Protein AF-A0A124FLA3-F1 (afdb_monomer)

Nearest PDB structures (foldseek):
  8th3-assembly1_A  TM=1.325E-01  e=6.518E+00  Camelidae
  5jtb-assembly1_A  TM=1.249E-01  e=7.394E+00  Homo sapiens

Secondary structure (DSSP, 8-state):
-HHHHHHHHH-HHHHHHHHHHHHHHHHHHHHHHHHHHHHHS-TTTTSSSHHHHHHHHHHHHHHHHHHHT-TT--HHHHHHHHHHHHHHHHHHHHT--HHHHHHHHHHHHHHHHHHHHHHHHTHHHHHHHHHHHHHHHHHHHHH-THHHHHHHHHHHHHHTTT-HHHHHTS-HHHHHHHHHHHHHSTTT-S-TT-HHHHHHHHPPTT--SPPPS--S-HHHHHHHHHHHHHHHHHHHHHHHHHHHHHHHHHT-TTHHHHHHHHHHHHHHHHHTTT--TTTTIIIIIHHHHHHHHHHHHHT--

Radius of gyration: 19.82 Å; Cα contacts (8 Å, |Δi|>4): 455; chains: 1; bounding box: 46×44×54 Å

pLDDT: mean 89.81, std 7.86, range [55.22, 98.31]

Foldseek 3Di:
DQVLLLVCVVDVVSVVVVLLVLLVVLLVQLVQQVVCCVPPVDNQGPHPALLLLLLLLLLSLLLLLLCCLPPPDDPVRVVSSLSSNLSSLLSNLSSLALLSVQLNVLSVVLSCVLSVVSCVVCVVSVVVSVVSNCVVVVVSCVVPVVSVVSVVQSVVLCVVPVPPCSVLVNLVQLLQLLVVQLVVPQAAADAQQCQQVCCVVSRDPPDPDHRDSHSQAQLSNQSNHGHPVSSVVVVVLLVLLLVQLVQLCVVVPPNSLSSSLNSSSSSVNSSNGRHHVVVSCVSNVVSNVSSSSNSNSSNPD

Structure (mmCIF, N/CA/C/O backbone):
data_AF-A0A124FLA3-F1
#
_entry.id   AF-A0A124FLA3-F1
#
loop_
_atom_site.group_PDB
_atom_site.id
_atom_site.type_symbol
_atom_site.label_atom_id
_atom_site.label_alt_id
_atom_site.label_comp_id
_atom_site.label_asym_id
_atom_site.label_entity_id
_atom_site.label_seq_id
_atom_site.pdbx_PDB_ins_code
_atom_site.Cartn_x
_atom_site.Cartn_y
_atom_site.Cartn_z
_atom_site.occupancy
_atom_site.B_iso_or_equiv
_atom_site.auth_seq_id
_atom_site.auth_comp_id
_atom_site.auth_asym_id
_atom_site.auth_atom_id
_atom_site.pdbx_PDB_model_num
ATOM 1 N N . GLY A 1 1 ? -1.430 -17.501 4.794 1.00 58.34 1 GLY A N 1
ATOM 2 C CA . GLY A 1 1 ? -2.439 -16.425 4.718 1.00 58.34 1 GLY A CA 1
ATOM 3 C C . GLY A 1 1 ? -3.818 -16.921 5.102 1.00 58.34 1 GLY A C 1
ATOM 4 O O . GLY A 1 1 ? -4.231 -16.709 6.230 1.00 58.34 1 GLY A O 1
ATOM 5 N N . VAL A 1 2 ? -4.505 -17.630 4.200 1.00 59.94 2 VAL A N 1
ATOM 6 C CA . VAL A 1 2 ? -5.903 -18.083 4.388 1.00 59.94 2 VAL A CA 1
ATOM 7 C C . VAL A 1 2 ? -6.101 -18.983 5.615 1.00 59.94 2 VAL A C 1
ATOM 9 O O . VAL A 1 2 ? -7.038 -18.771 6.373 1.00 59.94 2 VAL A O 1
ATOM 12 N N . TRP A 1 3 ? -5.200 -19.941 5.856 1.00 62.97 3 TRP A N 1
ATOM 13 C CA . TRP A 1 3 ? -5.255 -20.809 7.042 1.00 62.97 3 TRP A CA 1
ATOM 14 C C . TRP A 1 3 ? -5.117 -20.015 8.351 1.00 62.97 3 TRP A C 1
ATOM 16 O O . TRP A 1 3 ? -5.957 -20.135 9.233 1.00 62.97 3 TRP A O 1
ATOM 26 N N . LEU A 1 4 ? -4.131 -19.112 8.430 1.00 66.06 4 LEU A N 1
ATOM 27 C CA . LEU A 1 4 ? -3.973 -18.193 9.564 1.00 66.06 4 LEU A CA 1
ATOM 28 C C . LEU A 1 4 ? -5.243 -17.357 9.775 1.00 66.06 4 LEU A C 1
ATOM 30 O O . LEU A 1 4 ? -5.739 -17.267 10.889 1.00 66.06 4 LEU A O 1
ATOM 34 N N . ALA A 1 5 ? -5.803 -16.794 8.705 1.00 65.94 5 ALA A N 1
ATOM 35 C CA . ALA A 1 5 ? -7.018 -15.993 8.768 1.00 65.94 5 ALA A CA 1
ATOM 36 C C . ALA A 1 5 ? -8.255 -16.768 9.243 1.00 65.94 5 ALA A C 1
ATOM 38 O O . ALA A 1 5 ? -9.089 -16.209 9.949 1.00 65.94 5 ALA A O 1
ATOM 39 N N . PHE A 1 6 ? -8.360 -18.051 8.898 1.00 64.62 6 PHE A N 1
ATOM 40 C CA . PHE A 1 6 ? -9.411 -18.924 9.411 1.00 64.62 6 PHE A CA 1
ATOM 41 C C . PHE A 1 6 ? -9.310 -19.080 10.936 1.00 64.62 6 PHE A C 1
ATOM 43 O O . PHE A 1 6 ? -10.305 -18.882 11.626 1.00 64.62 6 PHE A O 1
ATOM 50 N N . PHE A 1 7 ? -8.104 -19.297 11.474 1.00 66.88 7 PHE A N 1
ATOM 51 C CA . PHE A 1 7 ? -7.866 -19.301 12.924 1.00 66.88 7 PHE A CA 1
ATOM 52 C C . PHE A 1 7 ? -8.145 -17.941 13.579 1.00 66.88 7 PHE A C 1
ATOM 54 O O . PHE A 1 7 ? -8.740 -17.886 14.654 1.00 66.88 7 PHE A O 1
ATOM 61 N N . LEU A 1 8 ? -7.769 -16.830 12.928 1.00 66.38 8 LEU A N 1
ATOM 62 C CA . LEU A 1 8 ? -8.033 -15.480 13.444 1.00 66.38 8 LEU A CA 1
ATOM 63 C C . LEU A 1 8 ? -9.532 -15.221 13.663 1.00 66.38 8 LEU A C 1
ATOM 65 O O . LEU A 1 8 ? -9.892 -14.508 14.597 1.00 66.38 8 LEU A O 1
ATOM 69 N N . LEU A 1 9 ? -10.396 -15.767 12.803 1.00 68.44 9 LEU A N 1
ATOM 70 C CA . LEU A 1 9 ? -11.841 -15.525 12.841 1.00 68.44 9 LEU A CA 1
ATOM 71 C C . LEU A 1 9 ? -12.609 -16.430 13.809 1.00 68.44 9 LEU A C 1
ATOM 73 O O . LEU A 1 9 ? -13.745 -16.105 14.148 1.00 68.44 9 LEU A O 1
ATOM 77 N N . GLN A 1 10 ? -12.022 -17.539 14.260 1.00 71.62 10 GLN A N 1
ATOM 78 C CA . GLN A 1 10 ? -12.687 -18.463 15.184 1.00 71.62 10 GLN A CA 1
ATOM 79 C C . GLN A 1 10 ? -12.686 -17.959 16.631 1.00 71.62 10 GLN A C 1
ATOM 81 O O . GLN A 1 10 ? -13.622 -18.233 17.378 1.00 71.62 10 GLN A O 1
ATOM 86 N N . GLU A 1 11 ? -11.674 -17.181 17.023 1.00 79.88 11 GLU A N 1
ATOM 87 C CA . GLU A 1 11 ? -11.518 -16.720 18.401 1.00 79.88 11 GLU A CA 1
ATOM 88 C C . GLU A 1 11 ? -11.382 -15.190 18.495 1.00 79.88 11 GLU A C 1
ATOM 90 O O . GLU A 1 11 ? -10.353 -14.628 18.104 1.00 79.88 11 GLU A O 1
ATOM 95 N N . PRO A 1 12 ? -12.341 -14.482 19.127 1.00 79.00 12 PRO A N 1
ATOM 96 C CA . PRO A 1 12 ? -12.272 -13.027 19.306 1.00 79.00 12 PRO A CA 1
ATOM 97 C C . PRO A 1 12 ? -10.992 -12.547 20.008 1.00 79.00 12 PRO A C 1
ATOM 99 O O . PRO A 1 12 ? -10.473 -11.467 19.716 1.00 79.00 12 PRO A O 1
ATOM 102 N N . LYS A 1 13 ? -10.448 -13.364 20.923 1.00 83.19 13 LYS A N 1
ATOM 103 C CA . LYS A 1 13 ? -9.172 -13.092 21.601 1.00 83.19 13 LYS A CA 1
ATOM 104 C C . LYS A 1 13 ? -8.000 -13.076 20.617 1.00 83.19 13 LYS A C 1
ATOM 106 O O . LYS A 1 13 ? -7.132 -12.211 20.733 1.00 83.19 13 LYS A O 1
ATOM 111 N N . ILE A 1 14 ? -7.978 -13.992 19.649 1.00 82.00 14 ILE A N 1
ATOM 112 C CA . ILE A 1 14 ? -6.932 -14.071 18.624 1.00 82.00 14 ILE A CA 1
ATOM 113 C C . ILE A 1 14 ? -7.045 -12.879 17.667 1.00 82.00 14 ILE A C 1
ATOM 115 O O . ILE A 1 14 ? -6.041 -12.222 17.394 1.00 82.00 14 ILE A O 1
ATOM 119 N N . LEU A 1 15 ? -8.257 -12.522 17.239 1.00 80.88 15 LEU A N 1
ATOM 120 C CA . LEU A 1 15 ? -8.490 -11.351 16.388 1.00 80.88 15 LEU A CA 1
ATOM 121 C C . LEU A 1 15 ? -8.016 -10.046 17.048 1.00 80.88 15 LEU A C 1
ATOM 123 O O . LEU A 1 15 ? -7.379 -9.203 16.410 1.00 80.88 15 LEU A O 1
ATOM 127 N N . ARG A 1 16 ? -8.256 -9.905 18.359 1.00 84.94 16 ARG A N 1
ATOM 128 C CA . ARG A 1 16 ? -7.732 -8.789 19.155 1.00 84.94 16 ARG A CA 1
ATOM 129 C C . ARG A 1 16 ? -6.204 -8.788 19.197 1.00 84.94 16 ARG A C 1
ATOM 131 O O . ARG A 1 16 ? -5.607 -7.733 19.011 1.00 84.94 16 ARG A O 1
ATOM 138 N N . ARG A 1 17 ? -5.561 -9.944 19.413 1.00 86.56 17 ARG A N 1
ATOM 139 C CA . ARG A 1 17 ? -4.089 -10.063 19.389 1.00 86.56 17 ARG A CA 1
ATOM 140 C C . ARG A 1 17 ? -3.519 -9.668 18.030 1.00 86.56 17 ARG A C 1
ATOM 142 O O . ARG A 1 17 ? -2.584 -8.883 17.991 1.00 86.56 17 ARG A O 1
ATOM 149 N N . PHE A 1 18 ? -4.129 -10.121 16.938 1.00 85.56 18 PHE A N 1
ATOM 150 C CA . PHE A 1 18 ? -3.724 -9.746 15.583 1.00 85.56 18 PHE A CA 1
ATOM 151 C C . PHE A 1 18 ? -3.776 -8.231 15.360 1.00 85.56 18 PHE A C 1
ATOM 153 O O . PHE A 1 18 ? -2.806 -7.638 14.892 1.00 85.56 18 PHE A O 1
ATOM 160 N N . ARG A 1 19 ? -4.870 -7.579 15.775 1.00 88.56 19 ARG A N 1
ATOM 161 C CA . ARG A 1 19 ? -4.989 -6.114 15.745 1.00 88.56 19 ARG A CA 1
ATOM 162 C C . ARG A 1 19 ? -3.882 -5.426 16.550 1.00 88.56 19 ARG A C 1
ATOM 164 O O . ARG A 1 19 ? -3.267 -4.487 16.057 1.00 88.56 19 ARG A O 1
ATOM 171 N N . MET A 1 20 ? -3.605 -5.913 17.759 1.00 90.81 20 MET A N 1
ATOM 172 C CA . MET A 1 20 ? -2.535 -5.380 18.610 1.00 90.81 20 MET A CA 1
ATOM 173 C C . MET A 1 20 ? -1.155 -5.543 17.971 1.00 90.81 20 MET A C 1
ATOM 175 O O . MET A 1 20 ? -0.347 -4.624 18.055 1.00 90.81 20 MET A O 1
ATOM 179 N N . THR A 1 21 ? -0.892 -6.669 17.303 1.00 91.06 21 THR A N 1
ATOM 180 C CA . THR A 1 21 ? 0.352 -6.886 16.557 1.00 91.06 21 THR A CA 1
ATOM 181 C C . THR A 1 21 ? 0.497 -5.870 15.430 1.00 91.06 21 THR A C 1
ATOM 183 O O . THR A 1 21 ? 1.548 -5.253 15.330 1.00 91.06 21 THR A O 1
ATOM 186 N N . LEU A 1 22 ? -0.555 -5.623 14.641 1.00 91.88 22 LEU A N 1
ATOM 187 C CA . LEU A 1 22 ? -0.515 -4.618 13.570 1.00 91.88 22 LEU A CA 1
ATOM 188 C C . LEU A 1 22 ? -0.230 -3.209 14.107 1.00 91.88 22 LEU A C 1
ATOM 190 O O . LEU A 1 22 ? 0.587 -2.489 13.537 1.00 91.88 22 LEU A O 1
ATOM 194 N N . TRP A 1 23 ? -0.867 -2.824 15.218 1.00 95.44 23 TRP A N 1
ATOM 195 C CA . TRP A 1 23 ? -0.599 -1.536 15.862 1.00 95.44 23 TRP A CA 1
ATOM 196 C C . TRP A 1 23 ? 0.820 -1.441 16.406 1.00 95.44 23 TRP A C 1
ATOM 198 O O . TRP A 1 23 ? 1.487 -0.437 16.179 1.00 95.44 23 TRP A O 1
ATOM 208 N N . ALA A 1 24 ? 1.299 -2.484 17.084 1.00 95.19 24 ALA A N 1
ATOM 209 C CA . ALA A 1 24 ? 2.664 -2.531 17.586 1.00 95.19 24 ALA A CA 1
ATOM 210 C C . ALA A 1 24 ? 3.679 -2.426 16.442 1.00 95.19 24 ALA A C 1
ATOM 212 O O . ALA A 1 24 ? 4.612 -1.639 16.549 1.00 95.19 24 ALA A O 1
ATOM 213 N N . THR A 1 25 ? 3.469 -3.142 15.330 1.00 93.81 25 THR A N 1
ATOM 214 C CA . THR A 1 25 ? 4.317 -3.028 14.137 1.00 93.81 25 THR A CA 1
ATOM 215 C C . THR A 1 25 ? 4.348 -1.591 13.631 1.00 93.81 25 THR A C 1
ATOM 217 O O . THR A 1 25 ? 5.434 -1.036 13.526 1.00 93.81 25 THR A O 1
ATOM 220 N N . ALA A 1 26 ? 3.187 -0.963 13.415 1.00 95.56 26 ALA A N 1
ATOM 221 C CA . ALA A 1 26 ? 3.108 0.414 12.926 1.00 95.56 26 ALA A CA 1
ATOM 222 C C . ALA A 1 26 ? 3.816 1.419 13.844 1.00 95.56 26 ALA A C 1
ATOM 224 O O . ALA A 1 26 ? 4.534 2.293 13.366 1.00 95.56 26 ALA A O 1
ATOM 225 N N . ILE A 1 27 ? 3.624 1.290 15.161 1.00 97.12 27 ILE A N 1
ATOM 226 C CA . ILE A 1 27 ? 4.231 2.178 16.158 1.00 97.12 27 ILE A CA 1
ATOM 227 C C . ILE A 1 27 ? 5.746 1.982 16.203 1.00 97.12 27 ILE A C 1
ATOM 229 O O . ILE A 1 27 ? 6.479 2.965 16.208 1.00 97.12 27 ILE A O 1
ATOM 233 N N . VAL A 1 28 ? 6.223 0.734 16.226 1.00 96.00 28 VAL A N 1
ATOM 234 C CA . VAL A 1 28 ? 7.658 0.427 16.311 1.00 96.00 28 VAL A CA 1
ATOM 235 C C . VAL A 1 28 ? 8.386 0.883 15.052 1.00 96.00 28 VAL A C 1
ATOM 237 O O . VAL A 1 28 ? 9.416 1.544 15.164 1.00 96.00 28 VAL A O 1
ATOM 240 N N . THR A 1 29 ? 7.855 0.589 13.861 1.00 94.75 29 THR A N 1
ATOM 241 C CA . THR A 1 29 ? 8.489 1.031 12.612 1.00 94.75 29 THR A CA 1
ATOM 242 C C . THR A 1 29 ? 8.465 2.546 12.488 1.00 94.75 29 THR A C 1
ATOM 244 O O . THR A 1 29 ? 9.470 3.126 12.099 1.00 94.75 29 THR A O 1
ATOM 247 N N . PHE A 1 30 ? 7.372 3.199 12.892 1.00 95.69 30 PHE A N 1
ATOM 248 C CA . PHE A 1 30 ? 7.292 4.657 12.909 1.00 95.69 30 PHE A CA 1
ATOM 249 C C . PHE A 1 30 ? 8.300 5.287 13.874 1.00 95.69 30 PHE A C 1
ATOM 251 O O . PHE A 1 30 ? 9.039 6.186 13.482 1.00 95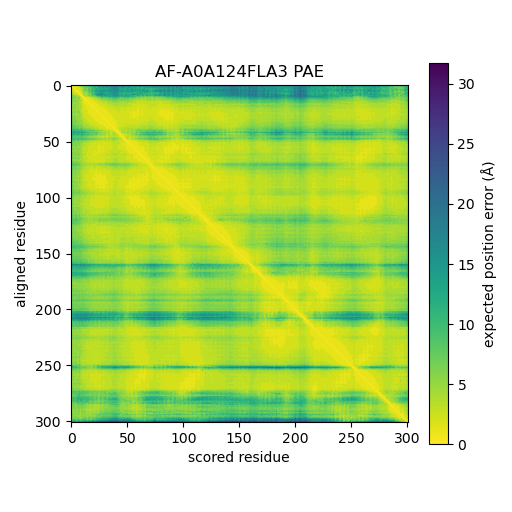.69 30 PHE A O 1
ATOM 258 N N . ALA A 1 31 ? 8.364 4.805 15.117 1.00 95.38 31 ALA A N 1
ATOM 259 C CA . ALA A 1 31 ? 9.306 5.307 16.112 1.00 95.38 31 ALA A CA 1
ATOM 260 C C . ALA A 1 31 ? 10.756 5.145 15.638 1.00 95.38 31 ALA A C 1
ATOM 262 O O . ALA A 1 31 ? 11.553 6.070 15.779 1.00 95.38 31 ALA A O 1
ATOM 263 N N . TRP A 1 32 ? 11.079 4.006 15.018 1.00 94.25 32 TRP A N 1
ATOM 264 C CA . TRP A 1 32 ? 12.393 3.772 14.429 1.00 94.25 32 TRP A CA 1
ATOM 265 C C . TRP A 1 32 ? 12.679 4.712 13.253 1.00 94.25 32 TRP A C 1
ATOM 267 O O . TRP A 1 32 ? 13.760 5.284 13.193 1.00 94.25 32 TRP A O 1
ATOM 277 N N . THR A 1 33 ? 11.715 4.936 12.352 1.00 92.44 33 THR A N 1
ATOM 278 C CA . THR A 1 33 ? 11.854 5.904 11.252 1.00 92.44 33 THR A CA 1
ATOM 279 C C . THR A 1 33 ? 12.141 7.312 11.767 1.00 92.44 33 THR A C 1
ATOM 281 O O . THR A 1 33 ? 13.076 7.949 11.291 1.00 92.44 33 THR A O 1
ATOM 284 N N . ILE A 1 34 ? 11.397 7.788 12.770 1.00 91.69 34 ILE A N 1
ATOM 285 C CA . ILE A 1 34 ? 11.629 9.113 13.360 1.00 91.69 34 ILE A CA 1
ATOM 286 C C . ILE A 1 34 ? 12.991 9.187 14.054 1.00 91.69 34 ILE A C 1
ATOM 288 O O . ILE A 1 34 ? 13.693 10.184 13.902 1.00 91.69 34 ILE A O 1
ATOM 292 N N . LEU A 1 35 ? 13.391 8.137 14.777 1.00 91.81 35 LEU A N 1
ATOM 293 C CA . LEU A 1 35 ? 14.700 8.077 15.423 1.00 91.81 35 LEU A CA 1
ATOM 294 C C . LEU A 1 35 ? 15.841 8.114 14.394 1.00 91.81 35 LEU A C 1
ATOM 296 O O . LEU A 1 35 ? 16.771 8.900 14.546 1.00 91.81 35 LEU A O 1
ATOM 300 N N . CYS A 1 36 ? 15.760 7.313 13.330 1.00 90.31 36 CYS A N 1
ATOM 301 C CA . CYS A 1 36 ? 16.732 7.331 12.237 1.00 90.31 36 CYS A CA 1
ATOM 302 C C . CYS A 1 36 ? 16.801 8.701 11.566 1.00 90.31 36 CYS A C 1
ATOM 304 O O . CYS A 1 36 ? 17.903 9.206 11.351 1.00 90.31 36 CYS A O 1
ATOM 306 N N . PHE A 1 37 ? 15.652 9.323 11.297 1.00 88.12 37 PHE A N 1
ATOM 307 C CA . PHE A 1 37 ? 15.614 10.656 10.712 1.00 88.12 37 PHE A CA 1
ATOM 308 C C . PHE A 1 37 ? 16.284 11.686 11.628 1.00 88.12 37 PHE A C 1
ATOM 310 O O . PHE A 1 37 ? 17.148 12.432 11.179 1.00 88.12 37 PHE A O 1
ATOM 317 N N . ALA A 1 38 ? 15.968 11.674 12.924 1.00 87.12 38 ALA A N 1
ATOM 318 C CA . ALA A 1 38 ? 16.561 12.594 13.889 1.00 87.12 38 ALA A CA 1
ATOM 319 C C . ALA A 1 38 ? 18.083 12.412 14.049 1.00 87.12 38 ALA A C 1
ATOM 321 O O . ALA A 1 38 ? 18.794 13.392 14.252 1.00 87.12 38 ALA A O 1
ATOM 322 N N . LEU A 1 39 ? 18.586 11.175 13.967 1.00 88.31 39 LEU A N 1
ATOM 323 C CA . LEU A 1 39 ? 20.007 10.868 14.168 1.00 88.31 39 LEU A CA 1
ATOM 324 C C . LEU A 1 39 ? 20.861 11.021 12.906 1.00 88.31 39 LEU A C 1
ATOM 326 O O . LEU A 1 39 ? 22.045 11.329 13.007 1.00 88.31 39 LEU A O 1
ATOM 330 N N . THR A 1 40 ? 20.295 10.744 11.732 1.00 87.06 40 THR A N 1
ATOM 331 C CA . THR A 1 40 ? 21.071 10.583 10.488 1.00 87.06 40 THR A CA 1
ATOM 332 C C . THR A 1 40 ? 20.557 11.420 9.322 1.00 87.06 40 THR A C 1
ATOM 334 O O . THR A 1 40 ? 21.190 11.441 8.272 1.00 87.06 40 THR A O 1
ATOM 337 N N . GLY A 1 41 ? 19.392 12.059 9.459 1.00 82.50 41 GLY A N 1
ATOM 338 C CA . GLY A 1 41 ? 18.666 12.670 8.342 1.00 82.50 41 GLY A CA 1
ATOM 339 C C . GLY A 1 41 ? 18.027 11.654 7.386 1.00 82.50 41 GLY A C 1
ATOM 340 O O . GLY A 1 41 ? 17.327 12.043 6.457 1.00 82.50 41 GLY A O 1
ATOM 341 N N . ASN A 1 42 ? 18.218 10.346 7.599 1.00 82.81 42 ASN A N 1
ATOM 342 C CA . ASN A 1 42 ? 17.660 9.312 6.734 1.00 82.81 42 ASN A CA 1
ATOM 343 C C . ASN A 1 42 ? 16.198 8.989 7.098 1.00 82.81 42 ASN A C 1
ATOM 345 O O . ASN A 1 42 ? 15.893 8.557 8.211 1.00 82.81 42 ASN A O 1
ATOM 349 N N . MET A 1 43 ? 15.306 9.146 6.120 1.00 82.31 43 MET A N 1
ATOM 350 C CA . MET A 1 43 ? 13.867 8.891 6.232 1.00 82.31 43 MET A CA 1
ATOM 351 C C . MET A 1 43 ? 13.459 7.426 6.032 1.00 82.31 43 MET A C 1
ATOM 353 O O . MET A 1 43 ? 12.297 7.085 6.222 1.00 82.31 43 MET A O 1
ATOM 357 N N . GLU A 1 44 ? 14.374 6.543 5.638 1.00 82.38 44 GLU A N 1
ATOM 358 C CA . GLU A 1 44 ? 14.059 5.151 5.298 1.00 82.38 44 GLU A CA 1
ATOM 359 C C . GLU A 1 44 ? 13.855 4.263 6.530 1.00 82.38 44 GLU A C 1
ATOM 361 O O . GLU A 1 44 ? 13.258 3.192 6.429 1.00 82.38 44 GLU A O 1
ATOM 366 N N . GLY A 1 45 ? 14.284 4.712 7.713 1.00 85.19 45 GLY A N 1
ATOM 367 C CA . GLY A 1 45 ? 14.073 3.993 8.967 1.00 85.19 45 GLY A CA 1
ATOM 368 C C . GLY A 1 45 ? 14.653 2.571 8.937 1.00 85.19 45 GLY A C 1
ATOM 369 O O . GLY A 1 45 ? 15.839 2.411 8.659 1.00 85.19 45 GLY A O 1
ATOM 370 N N . PRO A 1 46 ? 13.861 1.523 9.253 1.00 85.25 46 PRO A N 1
ATOM 371 C CA . PRO A 1 46 ? 14.343 0.141 9.235 1.00 85.25 46 PRO A CA 1
ATOM 372 C C . PRO A 1 46 ? 14.319 -0.475 7.825 1.00 85.25 46 PRO A C 1
ATOM 374 O O . PRO A 1 46 ? 14.586 -1.668 7.666 1.00 85.25 46 PRO A O 1
ATOM 377 N N . PHE A 1 47 ? 13.9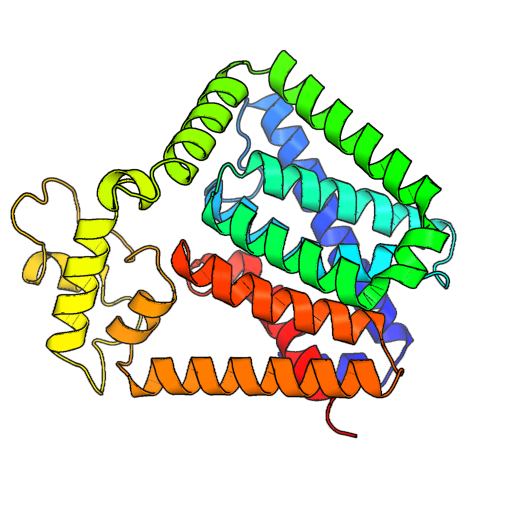10 0.287 6.809 1.00 88.06 47 PHE A N 1
ATOM 378 C CA . PHE A 1 47 ? 13.695 -0.209 5.459 1.00 88.06 47 PHE A CA 1
ATOM 379 C C . PHE A 1 47 ? 14.920 0.036 4.582 1.00 88.06 47 PHE A C 1
ATOM 381 O O . PHE A 1 47 ? 15.679 0.973 4.784 1.00 88.06 47 PHE A O 1
ATOM 388 N N . SER A 1 48 ? 15.087 -0.806 3.563 1.00 80.75 48 SER A N 1
ATOM 389 C CA . SER A 1 48 ? 16.201 -0.698 2.617 1.00 80.75 48 SER A CA 1
ATOM 390 C C . SER A 1 48 ? 16.063 0.452 1.614 1.00 80.75 48 SER A C 1
ATOM 392 O O . SER A 1 48 ? 16.995 0.692 0.858 1.00 80.75 48 SER A O 1
ATOM 394 N N . HIS A 1 49 ? 14.861 1.027 1.491 1.00 85.44 49 HIS A N 1
ATOM 395 C CA . HIS A 1 49 ? 14.552 2.106 0.556 1.00 85.44 49 HIS A CA 1
ATOM 396 C C . HIS A 1 49 ? 13.229 2.785 0.939 1.00 85.44 49 HIS A C 1
ATOM 398 O O . HIS A 1 49 ? 12.285 2.109 1.370 1.00 85.44 49 HIS A O 1
ATOM 404 N N . HIS A 1 50 ? 13.091 4.083 0.665 1.00 87.56 50 HIS A N 1
ATOM 405 C CA . HIS A 1 50 ? 11.853 4.840 0.918 1.00 87.56 50 HIS A CA 1
ATOM 406 C C . HIS A 1 50 ? 10.587 4.248 0.249 1.00 87.56 50 HIS A C 1
ATOM 408 O O . HIS A 1 50 ? 9.500 4.281 0.826 1.00 87.56 50 HIS A O 1
ATOM 414 N N . ASN A 1 51 ? 10.705 3.602 -0.920 1.00 88.31 51 ASN A N 1
ATOM 415 C CA . ASN A 1 51 ? 9.573 2.928 -1.575 1.00 88.31 51 ASN A CA 1
ATOM 416 C C . ASN A 1 51 ? 9.068 1.711 -0.782 1.00 88.31 51 ASN A C 1
ATOM 418 O O . ASN A 1 51 ? 7.866 1.444 -0.752 1.00 88.31 51 ASN A O 1
ATOM 422 N N . THR A 1 52 ? 9.972 0.987 -0.115 1.00 89.62 52 THR A N 1
ATOM 423 C CA . THR A 1 52 ? 9.618 -0.136 0.764 1.00 89.62 52 THR A CA 1
ATOM 424 C C . THR A 1 52 ? 8.900 0.371 2.012 1.00 89.62 52 THR A C 1
ATOM 426 O O . THR A 1 52 ? 7.914 -0.238 2.430 1.00 89.62 52 THR A O 1
ATOM 429 N N . MET A 1 53 ? 9.332 1.514 2.561 1.00 92.50 53 MET A N 1
ATOM 430 C CA . MET A 1 53 ? 8.615 2.198 3.641 1.00 92.50 53 MET A CA 1
ATOM 431 C C . MET A 1 53 ? 7.195 2.580 3.209 1.00 92.50 53 MET A C 1
ATOM 433 O O . MET A 1 53 ? 6.241 2.275 3.921 1.00 92.50 53 MET A O 1
ATOM 437 N N . GLY A 1 54 ? 7.037 3.183 2.025 1.00 93.12 54 GLY A N 1
ATOM 438 C CA . GLY A 1 54 ? 5.727 3.550 1.478 1.00 93.12 54 GLY A CA 1
ATOM 439 C C . GLY A 1 54 ? 4.806 2.346 1.294 1.00 93.12 54 GLY A C 1
ATOM 440 O O . GLY A 1 54 ? 3.646 2.387 1.703 1.00 93.12 54 GLY A O 1
ATOM 441 N N . ALA A 1 55 ? 5.333 1.239 0.761 1.00 92.06 55 ALA A N 1
ATOM 442 C CA . ALA A 1 55 ? 4.597 -0.020 0.673 1.00 92.06 55 ALA A CA 1
ATOM 443 C C . ALA A 1 55 ? 4.156 -0.497 2.063 1.00 92.06 55 ALA A C 1
ATOM 445 O O . ALA A 1 55 ? 2.979 -0.757 2.290 1.00 92.06 55 ALA A O 1
ATOM 446 N N . HIS A 1 56 ? 5.085 -0.582 3.016 1.00 93.00 56 HIS A N 1
ATOM 447 C CA . HIS A 1 56 ? 4.796 -1.043 4.371 1.00 93.00 56 HIS A CA 1
ATOM 448 C C . HIS A 1 56 ? 3.728 -0.185 5.061 1.00 93.00 56 HIS A C 1
ATOM 450 O O . HIS A 1 56 ? 2.765 -0.718 5.616 1.00 93.00 56 HIS A O 1
ATOM 456 N N . ALA A 1 57 ? 3.852 1.137 4.947 1.00 95.00 57 ALA A N 1
ATOM 457 C CA . ALA A 1 57 ? 2.885 2.091 5.459 1.00 95.00 57 ALA A CA 1
ATOM 458 C C . ALA A 1 57 ? 1.506 1.922 4.806 1.00 95.00 57 ALA A C 1
ATOM 460 O O . ALA A 1 57 ? 0.507 1.932 5.516 1.00 95.00 57 ALA A O 1
ATOM 461 N N . LEU A 1 58 ? 1.430 1.678 3.492 1.00 95.00 58 LEU A N 1
ATOM 462 C CA . LEU A 1 58 ? 0.175 1.378 2.792 1.00 95.00 58 LEU A CA 1
ATOM 463 C C . LEU A 1 58 ? -0.508 0.115 3.346 1.00 95.00 58 LEU A C 1
ATOM 465 O O . LEU A 1 58 ? -1.711 0.127 3.622 1.00 95.00 58 LEU A O 1
ATOM 469 N N . PHE A 1 59 ? 0.253 -0.967 3.539 1.00 93.00 59 PHE A N 1
ATOM 470 C CA . PHE A 1 59 ? -0.274 -2.233 4.062 1.00 93.00 59 PHE A CA 1
ATOM 471 C C . PHE A 1 59 ? -0.802 -2.110 5.495 1.00 93.00 59 PHE A C 1
ATOM 473 O O . PHE A 1 59 ? -1.784 -2.768 5.846 1.00 93.00 59 PHE A O 1
ATOM 480 N N . LEU A 1 60 ? -0.183 -1.258 6.313 1.00 94.50 60 LEU A N 1
ATOM 481 C CA . LEU A 1 60 ? -0.636 -0.961 7.671 1.00 94.50 60 LEU A CA 1
ATOM 482 C C . LEU A 1 60 ? -1.749 0.088 7.719 1.00 94.50 60 LEU A C 1
ATOM 484 O O . LEU A 1 60 ? -2.615 0.005 8.591 1.00 94.50 60 LEU A O 1
ATOM 488 N N . LEU A 1 61 ? -1.774 1.043 6.787 1.00 96.06 61 LEU A N 1
ATOM 489 C CA . LEU A 1 61 ? -2.759 2.122 6.754 1.00 96.06 61 LEU A CA 1
ATOM 490 C C . LEU A 1 61 ? -4.175 1.557 6.735 1.00 96.06 61 LEU A C 1
ATOM 492 O O . LEU A 1 61 ? -5.021 2.000 7.501 1.00 96.06 61 LEU A O 1
ATOM 496 N N . SER A 1 62 ? -4.426 0.547 5.905 1.00 94.38 62 SER A N 1
ATOM 497 C CA . SER A 1 62 ? -5.767 -0.016 5.772 1.00 94.38 62 SER A CA 1
ATOM 498 C C . SER A 1 62 ? -6.354 -0.556 7.095 1.00 94.38 62 SER A C 1
ATOM 500 O O . SER A 1 62 ? -7.387 -0.047 7.548 1.00 94.38 62 SER A O 1
ATOM 502 N N . PRO A 1 63 ? -5.734 -1.547 7.769 1.00 92.56 63 PRO A N 1
ATOM 503 C CA . PRO A 1 63 ? -6.265 -2.051 9.029 1.00 92.56 63 PRO A CA 1
ATOM 504 C C . PRO A 1 63 ? -6.212 -1.009 10.149 1.00 92.56 63 PRO A C 1
ATOM 506 O O . PRO A 1 63 ? -7.137 -0.954 10.956 1.00 92.56 63 PRO A O 1
ATOM 509 N N . THR A 1 64 ? -5.174 -0.168 10.218 1.00 95.12 64 THR A N 1
ATOM 510 C CA . THR A 1 64 ? -5.084 0.856 11.274 1.00 95.12 64 THR A CA 1
ATOM 511 C C . THR A 1 64 ? -6.199 1.890 11.144 1.00 95.12 64 THR A C 1
ATOM 513 O O . THR A 1 64 ? -6.849 2.192 12.144 1.00 95.12 64 THR A O 1
ATOM 516 N N . LEU A 1 65 ? -6.499 2.342 9.924 1.00 96.25 65 LEU A N 1
ATOM 517 C CA . LEU A 1 65 ? -7.583 3.275 9.630 1.00 96.25 65 LEU A CA 1
ATOM 518 C C . LEU A 1 65 ? -8.954 2.664 9.923 1.00 96.25 65 LEU A C 1
ATOM 520 O O . LEU A 1 65 ? -9.776 3.285 10.593 1.00 96.25 65 LEU A O 1
ATOM 524 N N . ALA A 1 66 ? -9.203 1.435 9.469 1.00 94.56 66 ALA A N 1
ATOM 525 C CA . ALA A 1 66 ? -10.490 0.783 9.689 1.00 94.56 66 ALA A CA 1
ATOM 526 C C . ALA A 1 66 ? -10.771 0.528 11.178 1.00 94.56 66 ALA A C 1
ATOM 528 O O . ALA A 1 66 ? -11.898 0.723 11.628 1.00 94.56 66 ALA A O 1
ATOM 529 N N . TYR A 1 67 ? -9.766 0.116 11.959 1.00 93.56 67 TYR A N 1
ATOM 530 C CA . TYR A 1 67 ? -9.945 -0.119 13.396 1.00 93.56 67 TYR A CA 1
ATOM 531 C C . TYR A 1 67 ? -9.967 1.161 14.223 1.00 93.56 67 TYR A C 1
ATOM 533 O O . TYR A 1 67 ? -10.566 1.163 15.291 1.00 93.56 67 TYR A O 1
ATOM 541 N N . PHE A 1 68 ? -9.342 2.244 13.760 1.00 95.38 68 PHE A N 1
ATOM 542 C CA . PHE A 1 68 ? -9.377 3.536 14.446 1.00 95.38 68 PHE A CA 1
ATOM 543 C C . PHE A 1 68 ? -10.806 4.072 14.626 1.00 95.38 68 PHE A C 1
ATOM 545 O O . PHE A 1 68 ? -11.101 4.726 15.630 1.00 95.38 68 PHE A O 1
ATOM 552 N N . PHE A 1 69 ? -11.695 3.743 13.686 1.00 94.81 69 PHE A N 1
ATOM 553 C CA . PHE A 1 69 ? -13.114 4.095 13.728 1.00 94.81 69 PHE A CA 1
ATOM 554 C C . PHE A 1 69 ? -13.992 3.110 14.512 1.00 94.81 69 PHE A C 1
ATOM 556 O O . PHE A 1 69 ? -15.200 3.311 14.592 1.00 94.81 69 PHE A O 1
ATOM 563 N N . ASP A 1 70 ? -13.418 2.066 15.115 1.00 91.62 70 ASP A N 1
ATOM 564 C CA . ASP A 1 70 ? -14.186 1.142 15.944 1.00 91.62 70 ASP A CA 1
ATOM 565 C C . ASP A 1 70 ? -14.552 1.807 17.284 1.00 91.62 70 ASP A C 1
ATOM 567 O O . ASP A 1 70 ? -13.710 2.107 18.133 1.00 91.62 70 ASP A O 1
ATOM 571 N N . GLU A 1 71 ? -15.842 2.047 17.495 1.00 87.00 71 GLU A N 1
ATOM 572 C CA . GLU A 1 71 ? -16.350 2.680 18.718 1.00 87.00 71 GLU A CA 1
ATOM 573 C C . GLU A 1 71 ? -16.221 1.784 19.949 1.00 87.00 71 GLU A C 1
ATOM 575 O O . GLU A 1 71 ? -16.269 2.260 21.081 1.00 87.00 71 GLU A O 1
ATOM 580 N N . ARG A 1 72 ? -16.024 0.479 19.738 1.00 88.06 72 ARG A N 1
ATOM 581 C CA . ARG A 1 72 ? -15.915 -0.519 20.807 1.00 88.06 72 ARG A CA 1
ATOM 582 C C . ARG A 1 72 ? -14.509 -0.603 21.397 1.00 88.06 72 ARG A C 1
ATOM 584 O O . ARG A 1 72 ? -14.255 -1.465 22.238 1.00 88.06 72 ARG A O 1
ATOM 591 N N . LEU A 1 73 ? -13.576 0.239 20.947 1.00 90.56 73 LEU A N 1
ATOM 592 C CA . LEU A 1 73 ? -12.224 0.267 21.493 1.00 90.56 73 LEU A CA 1
ATOM 593 C C . LEU A 1 73 ? -12.218 0.755 22.943 1.00 90.56 73 LEU A C 1
ATOM 595 O O . LEU A 1 73 ? -12.757 1.815 23.262 1.00 90.56 73 LEU A O 1
ATOM 599 N N . SER A 1 74 ? -11.518 0.025 23.814 1.00 93.44 74 SER A N 1
ATOM 600 C CA . SER A 1 74 ? -11.159 0.560 25.132 1.00 93.44 74 SER A CA 1
ATOM 601 C C . SER A 1 74 ? -10.257 1.801 24.991 1.00 93.44 74 SER A C 1
ATOM 603 O O . SER A 1 74 ? -9.554 1.925 23.985 1.00 93.44 74 SER A O 1
ATOM 605 N N . PRO A 1 75 ? -10.190 2.703 25.992 1.00 93.94 75 PRO A N 1
ATOM 606 C CA . PRO A 1 75 ? -9.349 3.903 25.919 1.00 93.94 75 PRO A CA 1
ATOM 607 C C . PRO A 1 75 ? -7.890 3.601 25.550 1.00 93.94 75 PRO A C 1
ATOM 609 O O . PRO A 1 75 ? -7.315 4.258 24.689 1.00 93.94 75 PRO A O 1
ATOM 612 N N . ARG A 1 76 ? -7.316 2.534 26.125 1.00 94.31 76 ARG A N 1
ATOM 613 C CA . ARG A 1 76 ? -5.957 2.076 25.802 1.00 94.31 76 ARG A CA 1
ATOM 614 C C . ARG A 1 76 ? -5.817 1.659 24.337 1.00 94.31 76 ARG A C 1
ATOM 616 O O . ARG A 1 76 ? -4.823 1.987 23.699 1.00 94.31 76 ARG A O 1
ATOM 623 N N . GLU A 1 77 ? -6.789 0.924 23.804 1.00 94.62 77 GLU A N 1
ATOM 624 C CA . GLU A 1 77 ? -6.780 0.511 22.398 1.00 94.62 77 GLU A CA 1
ATOM 625 C C . GLU A 1 77 ? -6.975 1.692 21.452 1.00 94.62 77 GLU A C 1
ATOM 627 O O . GLU A 1 77 ? -6.313 1.739 20.424 1.00 94.62 77 GLU A O 1
ATOM 632 N N . ALA A 1 78 ? -7.822 2.660 21.805 1.00 94.12 78 ALA A N 1
ATOM 633 C CA . ALA A 1 78 ? -8.001 3.879 21.023 1.00 94.12 78 ALA A CA 1
ATOM 634 C C . ALA A 1 78 ? -6.695 4.685 20.929 1.00 94.12 78 ALA A C 1
ATOM 636 O O . ALA A 1 78 ? -6.345 5.153 19.848 1.00 94.12 78 ALA A O 1
ATOM 637 N N . THR A 1 79 ? -5.933 4.781 22.023 1.00 95.12 79 THR A N 1
ATOM 638 C CA . THR A 1 79 ? -4.603 5.411 22.027 1.00 95.12 79 THR A CA 1
ATOM 639 C C . THR A 1 79 ? -3.611 4.662 21.136 1.00 95.12 79 THR A C 1
ATOM 641 O O . THR A 1 79 ? -2.903 5.281 20.346 1.00 95.12 79 THR A O 1
ATOM 644 N N . LEU A 1 80 ? -3.570 3.328 21.209 1.00 96.50 80 LEU A N 1
ATOM 645 C CA . LEU A 1 80 ? -2.698 2.530 20.339 1.00 96.50 80 LEU A CA 1
ATOM 646 C C . LEU A 1 80 ? -3.093 2.654 18.863 1.00 96.50 80 LEU A C 1
ATOM 648 O O . LEU A 1 80 ? -2.224 2.832 18.015 1.00 96.50 80 LEU A O 1
ATOM 652 N N . ALA A 1 81 ? -4.391 2.620 18.561 1.00 96.00 81 ALA A N 1
ATOM 653 C CA . ALA A 1 81 ? -4.907 2.833 17.215 1.00 96.00 81 ALA A CA 1
ATOM 654 C C . ALA A 1 81 ? -4.527 4.219 16.681 1.00 96.00 81 ALA A C 1
ATOM 656 O O . ALA A 1 81 ? -4.137 4.334 15.522 1.00 96.00 81 ALA A O 1
ATOM 657 N N . PHE A 1 82 ? -4.596 5.253 17.528 1.00 97.06 82 PHE A N 1
ATOM 658 C CA . PHE A 1 82 ? -4.195 6.614 17.182 1.00 97.06 82 PHE A CA 1
ATOM 659 C C . PHE A 1 82 ? -2.722 6.682 16.771 1.00 97.06 82 PHE A C 1
ATOM 661 O O . PHE A 1 82 ? -2.427 7.133 15.669 1.00 97.06 82 PHE A O 1
ATOM 668 N N . PHE A 1 83 ? -1.801 6.192 17.607 1.00 97.69 83 PHE A N 1
ATOM 669 C CA . PHE A 1 83 ? -0.370 6.231 17.284 1.00 97.69 83 PHE A CA 1
ATOM 670 C C . PHE A 1 83 ? -0.010 5.340 16.093 1.00 97.69 83 PHE A C 1
ATOM 672 O O . PHE A 1 83 ? 0.822 5.725 15.275 1.00 97.69 83 PHE A O 1
ATOM 679 N N . ALA A 1 84 ? -0.658 4.182 15.952 1.00 97.69 84 ALA A N 1
ATOM 680 C CA . ALA A 1 84 ? -0.456 3.304 14.806 1.00 97.69 84 ALA A CA 1
ATOM 681 C C . ALA A 1 84 ? -0.909 3.953 13.489 1.00 97.69 84 ALA A C 1
ATOM 683 O O . ALA A 1 84 ? -0.197 3.877 12.485 1.00 97.69 84 ALA A O 1
ATOM 684 N N . LEU A 1 85 ? -2.077 4.604 13.487 1.00 97.81 85 LEU A N 1
ATOM 685 C CA . LEU A 1 85 ? -2.586 5.312 12.316 1.00 97.81 85 LEU A CA 1
ATOM 686 C C . LEU A 1 85 ? -1.744 6.554 12.008 1.00 97.81 85 LEU A C 1
ATOM 688 O O . LEU A 1 85 ? -1.379 6.760 10.856 1.00 97.81 85 LEU A O 1
ATOM 692 N N . LEU A 1 86 ? -1.379 7.338 13.029 1.00 97.50 86 LEU A N 1
ATOM 693 C CA . LEU A 1 86 ? -0.491 8.492 12.881 1.00 97.50 86 LEU A CA 1
ATOM 694 C C . LEU A 1 86 ? 0.831 8.074 12.237 1.00 97.50 86 LEU A C 1
ATOM 696 O O . LEU A 1 86 ? 1.229 8.652 11.229 1.00 97.50 86 LEU A O 1
ATOM 700 N N . GLY A 1 87 ? 1.463 7.028 12.771 1.00 96.31 87 GLY A N 1
ATOM 701 C CA . GLY A 1 87 ? 2.712 6.505 12.236 1.00 96.31 87 GLY A CA 1
ATOM 702 C C . GLY A 1 87 ? 2.577 6.005 10.801 1.00 96.31 87 GLY A C 1
ATOM 703 O O . GLY A 1 87 ? 3.412 6.331 9.962 1.00 96.31 87 GLY A O 1
ATOM 704 N N . SER A 1 88 ? 1.496 5.285 10.486 1.00 97.06 88 SER A N 1
ATOM 705 C CA . SER A 1 88 ? 1.228 4.814 9.119 1.00 97.06 88 SER A CA 1
ATOM 706 C C . SER A 1 88 ? 1.042 5.980 8.143 1.00 97.06 88 SER A C 1
ATOM 708 O O . SER A 1 88 ? 1.632 5.968 7.068 1.00 97.06 88 SER A O 1
ATOM 710 N N . CYS A 1 89 ? 0.283 7.016 8.516 1.00 97.19 89 CYS A N 1
ATOM 711 C CA . CYS A 1 89 ? 0.084 8.207 7.687 1.00 97.19 89 CYS A CA 1
ATOM 712 C C . CYS A 1 89 ? 1.385 8.989 7.470 1.00 97.19 89 CYS A C 1
ATOM 714 O O . CYS A 1 89 ? 1.680 9.380 6.342 1.00 97.19 89 CYS A O 1
ATOM 716 N N . VAL A 1 90 ? 2.173 9.200 8.530 1.00 94.75 90 VAL A N 1
ATOM 717 C CA . VAL A 1 90 ? 3.434 9.951 8.445 1.00 94.75 90 VAL A CA 1
ATOM 718 C C . VAL A 1 90 ? 4.473 9.182 7.627 1.00 94.75 90 VAL A C 1
ATOM 720 O O . VAL A 1 90 ? 5.048 9.760 6.712 1.00 94.75 90 VAL A O 1
ATOM 723 N N . MET A 1 91 ? 4.667 7.879 7.868 1.00 95.00 91 MET A N 1
ATOM 724 C CA . MET A 1 91 ? 5.566 7.051 7.046 1.00 95.00 91 MET A CA 1
ATOM 725 C C . MET A 1 91 ? 5.120 7.008 5.581 1.00 95.00 91 MET A C 1
ATOM 727 O O . MET A 1 91 ? 5.955 7.074 4.683 1.00 95.00 91 MET A O 1
ATOM 731 N N . LEU A 1 92 ? 3.810 6.919 5.318 1.00 95.56 92 LEU A N 1
ATOM 732 C CA . LEU A 1 92 ? 3.293 6.941 3.952 1.00 95.56 92 LEU A CA 1
ATOM 733 C C . LEU A 1 92 ? 3.622 8.272 3.268 1.00 95.56 92 LEU A C 1
ATOM 735 O O . LEU A 1 92 ? 4.117 8.269 2.144 1.00 95.56 92 LEU A O 1
ATOM 739 N N . PHE A 1 93 ? 3.396 9.398 3.944 1.00 93.81 93 PHE A N 1
ATOM 740 C CA . PHE A 1 93 ? 3.723 10.718 3.414 1.00 93.81 93 PHE A CA 1
ATOM 741 C C . PHE A 1 93 ? 5.231 10.864 3.160 1.00 93.81 93 PHE A C 1
ATOM 743 O O . PHE A 1 93 ? 5.638 11.136 2.034 1.00 93.81 93 PHE A O 1
ATOM 750 N N . LEU A 1 94 ? 6.063 10.568 4.161 1.00 91.56 94 LEU A N 1
ATOM 751 C CA . LEU A 1 94 ? 7.525 10.678 4.080 1.00 91.56 94 LEU A CA 1
ATOM 752 C C . LEU A 1 94 ? 8.178 9.652 3.143 1.00 91.56 94 LEU A C 1
ATOM 754 O O . LEU A 1 94 ? 9.373 9.736 2.879 1.00 91.56 94 LEU A O 1
ATOM 758 N N . SER A 1 95 ? 7.419 8.688 2.615 1.00 92.81 95 SER A N 1
ATOM 759 C CA . SER A 1 95 ? 7.942 7.730 1.637 1.00 92.81 95 SER A CA 1
ATOM 760 C C . SER A 1 95 ? 8.267 8.350 0.283 1.00 92.81 95 SER A C 1
ATOM 762 O O . SER A 1 95 ? 8.983 7.707 -0.487 1.00 92.81 95 SER A O 1
ATOM 764 N N . PHE A 1 96 ? 7.726 9.544 -0.015 1.00 91.94 96 PHE A N 1
ATOM 765 C CA . PHE A 1 96 ? 7.861 10.228 -1.309 1.00 91.94 96 PHE A CA 1
ATOM 766 C C . PHE A 1 96 ? 7.750 9.242 -2.477 1.00 91.94 96 PHE A C 1
ATOM 768 O O . PHE A 1 96 ? 8.629 9.131 -3.327 1.00 91.94 96 PHE A O 1
ATOM 775 N N . SER A 1 97 ? 6.696 8.427 -2.427 1.00 91.38 97 SER A N 1
ATOM 776 C CA . SER A 1 97 ? 6.435 7.364 -3.383 1.00 91.38 97 SER A CA 1
ATOM 777 C C . SER A 1 97 ? 5.047 7.584 -3.955 1.00 91.38 97 SER A C 1
ATOM 779 O O . SER A 1 97 ? 4.046 7.213 -3.337 1.00 91.38 97 SER A O 1
ATOM 781 N N . SER A 1 98 ? 4.981 8.186 -5.142 1.00 91.56 98 SER A N 1
ATOM 782 C CA . SER A 1 98 ? 3.729 8.466 -5.857 1.00 91.56 98 SER A CA 1
ATOM 783 C C . SER A 1 98 ? 2.803 7.243 -5.955 1.00 91.56 98 SER A C 1
ATOM 785 O O . SER A 1 98 ? 1.600 7.353 -5.717 1.00 91.56 98 SER A O 1
ATOM 787 N N . GLY A 1 99 ? 3.357 6.047 -6.193 1.00 91.94 99 GLY A N 1
ATOM 788 C CA . GLY A 1 99 ? 2.600 4.790 -6.191 1.00 91.94 99 GLY A CA 1
ATOM 789 C C . GLY A 1 99 ? 2.005 4.430 -4.822 1.00 91.94 99 GLY A C 1
ATOM 790 O O . GLY A 1 99 ? 0.851 4.000 -4.742 1.00 91.94 99 GLY A O 1
ATOM 791 N N . ALA A 1 100 ? 2.757 4.628 -3.733 1.00 94.12 100 ALA A N 1
ATOM 792 C CA . ALA A 1 100 ? 2.253 4.410 -2.376 1.00 94.12 100 ALA A CA 1
ATOM 793 C C . ALA A 1 100 ? 1.186 5.448 -2.000 1.00 94.12 100 ALA A C 1
ATOM 795 O O . ALA A 1 100 ? 0.161 5.083 -1.426 1.00 94.12 100 ALA A O 1
ATOM 796 N N . TRP A 1 101 ? 1.379 6.715 -2.376 1.00 95.88 101 TRP A N 1
ATOM 797 C CA . TRP A 1 101 ? 0.396 7.781 -2.168 1.00 95.88 101 TRP A CA 1
ATOM 798 C C . TRP A 1 101 ? -0.908 7.507 -2.914 1.00 95.88 101 TRP A C 1
ATOM 800 O O . TRP A 1 101 ? -1.974 7.594 -2.310 1.00 95.88 101 TRP A O 1
ATOM 810 N N . ALA A 1 102 ? -0.839 7.102 -4.185 1.00 95.25 102 ALA A N 1
ATOM 811 C CA . ALA A 1 102 ? -2.017 6.744 -4.972 1.00 95.25 102 ALA A CA 1
ATOM 812 C C . ALA A 1 102 ? -2.769 5.552 -4.352 1.00 95.25 102 ALA A C 1
ATOM 814 O O . ALA A 1 102 ? -3.982 5.622 -4.139 1.00 95.25 102 ALA A O 1
ATOM 815 N N . GLY A 1 103 ? -2.053 4.485 -3.978 1.00 96.56 103 GLY A N 1
ATOM 816 C CA . GLY A 1 103 ? -2.645 3.347 -3.269 1.00 96.56 103 GLY A CA 1
ATOM 817 C C . GLY A 1 103 ? -3.273 3.749 -1.930 1.00 96.56 103 GLY A C 1
ATOM 818 O O . GLY A 1 103 ? -4.383 3.325 -1.607 1.00 96.56 103 GLY A O 1
ATOM 819 N N . GLY A 1 104 ? -2.603 4.614 -1.166 1.00 97.25 104 GLY A N 1
ATOM 820 C CA . GLY A 1 104 ? -3.072 5.099 0.131 1.00 97.25 104 GLY A CA 1
ATOM 821 C C . GLY A 1 104 ? -4.294 6.005 0.024 1.00 97.25 104 GLY A C 1
ATOM 822 O O . GLY A 1 104 ? -5.214 5.886 0.831 1.00 97.25 104 GLY A O 1
ATOM 823 N N . ALA A 1 105 ? -4.360 6.846 -1.010 1.00 97.31 105 ALA A N 1
ATOM 824 C CA . ALA A 1 105 ? -5.534 7.654 -1.320 1.00 97.31 105 ALA A CA 1
ATOM 825 C C . ALA A 1 105 ? -6.753 6.770 -1.620 1.00 97.31 105 ALA A C 1
ATOM 827 O O . ALA A 1 105 ? -7.850 7.049 -1.140 1.00 97.31 105 ALA A O 1
ATOM 828 N N . VAL A 1 106 ? -6.561 5.656 -2.333 1.00 97.88 106 VAL A N 1
ATOM 829 C CA . VAL A 1 106 ? -7.623 4.670 -2.575 1.00 97.88 106 VAL A CA 1
ATOM 830 C C . VAL A 1 106 ? -8.028 3.934 -1.297 1.00 97.88 106 VAL A C 1
ATOM 832 O O . VAL A 1 106 ? -9.225 3.775 -1.050 1.00 97.88 106 VAL A O 1
ATOM 835 N N . VAL A 1 107 ? -7.072 3.550 -0.441 1.00 97.62 107 VAL A N 1
ATOM 836 C CA . VAL A 1 107 ? -7.374 2.983 0.888 1.00 97.62 107 VAL A CA 1
ATOM 837 C C . VAL A 1 107 ? -8.224 3.951 1.710 1.00 97.62 107 VAL A C 1
ATOM 839 O O . VAL A 1 107 ? -9.230 3.541 2.299 1.00 97.62 107 VAL A O 1
ATOM 842 N N . LEU A 1 108 ? -7.838 5.229 1.736 1.00 97.06 108 LEU A N 1
ATOM 843 C CA . LEU A 1 108 ? -8.543 6.284 2.453 1.00 97.06 108 LEU A CA 1
ATOM 844 C C . LEU A 1 108 ? -9.954 6.462 1.891 1.00 97.06 108 LEU A C 1
ATOM 846 O O . LEU A 1 108 ? -10.917 6.387 2.649 1.00 97.06 108 LEU A O 1
ATOM 850 N N . LEU A 1 109 ? -10.086 6.616 0.571 1.00 97.38 109 LEU A N 1
ATOM 851 C CA . LEU A 1 109 ? -11.368 6.774 -0.110 1.00 97.38 109 LEU A CA 1
ATOM 852 C C . LEU A 1 109 ? -12.323 5.627 0.231 1.00 97.38 109 LEU A C 1
ATOM 854 O O . LEU A 1 109 ? -13.419 5.871 0.729 1.00 97.38 109 LEU A O 1
ATOM 858 N N . PHE A 1 110 ? -11.905 4.375 0.030 1.00 96.50 110 PHE A N 1
ATOM 859 C CA . PHE A 1 110 ? -12.752 3.217 0.317 1.00 96.50 110 PHE A CA 1
ATOM 860 C C . PHE A 1 110 ? -13.114 3.141 1.805 1.00 96.50 110 PHE A C 1
ATOM 862 O O . PHE A 1 110 ? -14.282 2.959 2.147 1.00 96.50 110 PHE A O 1
ATOM 869 N N . SER A 1 111 ? -12.150 3.344 2.705 1.00 95.62 111 SER A N 1
ATOM 870 C CA . SER A 1 111 ? -12.418 3.304 4.146 1.00 95.62 111 SER A CA 1
ATOM 871 C C . SER A 1 111 ? -13.417 4.386 4.571 1.00 95.62 111 SER A C 1
ATOM 873 O O . SER A 1 111 ? -14.367 4.081 5.288 1.00 95.62 111 SER A O 1
ATOM 875 N N . LEU A 1 112 ? -13.274 5.622 4.079 1.00 93.81 112 LEU A N 1
ATOM 876 C CA . LEU A 1 112 ? -14.198 6.721 4.374 1.00 93.81 112 LEU A CA 1
ATOM 877 C C . LEU A 1 112 ? -15.590 6.483 3.780 1.00 93.81 112 LEU A C 1
ATOM 879 O O . LEU A 1 112 ? -16.584 6.738 4.456 1.00 93.81 112 LEU A O 1
ATOM 883 N N . LEU A 1 113 ? -15.688 5.956 2.555 1.00 95.25 113 LEU A N 1
ATOM 884 C CA . LEU A 1 113 ? -16.973 5.634 1.928 1.00 95.25 113 LEU A CA 1
ATOM 885 C C . LEU A 1 113 ? -17.752 4.592 2.745 1.00 95.25 113 LEU A C 1
ATOM 887 O O . LEU A 1 113 ? -18.937 4.782 3.034 1.00 95.25 113 LEU A O 1
ATOM 891 N N . PHE A 1 114 ? -17.084 3.513 3.163 1.00 95.44 114 PHE A N 1
ATOM 892 C CA . PHE A 1 114 ? -17.722 2.402 3.872 1.00 95.44 114 PHE A CA 1
ATOM 893 C C . PHE A 1 114 ? -17.881 2.627 5.384 1.00 95.44 114 PHE A C 1
ATOM 895 O O . PHE A 1 114 ? -18.761 2.009 5.994 1.00 95.44 114 PHE A O 1
ATOM 902 N N . LEU A 1 115 ? -17.097 3.526 5.991 1.00 95.06 115 LEU A N 1
ATOM 903 C CA . LEU A 1 115 ? -17.137 3.865 7.424 1.00 95.06 115 LEU A CA 1
ATOM 904 C C . LEU A 1 115 ? -17.601 5.306 7.705 1.00 95.06 115 LEU A C 1
ATOM 906 O O . LEU A 1 115 ? -17.441 5.803 8.814 1.00 95.06 115 LEU A O 1
ATOM 910 N N . ARG A 1 116 ? -18.239 5.989 6.742 1.00 93.50 116 ARG A N 1
ATOM 911 C CA . ARG A 1 116 ? -18.655 7.408 6.853 1.00 93.50 116 ARG A CA 1
ATOM 912 C C . ARG A 1 116 ? -19.413 7.776 8.135 1.00 93.50 116 ARG A C 1
ATOM 914 O O . ARG A 1 116 ? -19.278 8.888 8.638 1.00 93.50 116 ARG A O 1
ATOM 921 N N . ARG A 1 117 ? -20.240 6.859 8.652 1.00 91.44 117 ARG A N 1
ATOM 922 C CA . ARG A 1 117 ? -21.000 7.065 9.896 1.00 91.44 117 ARG A CA 1
ATOM 923 C C . ARG A 1 117 ? -20.069 7.066 11.107 1.00 91.44 117 ARG A C 1
ATOM 925 O O . ARG A 1 117 ? -20.153 7.969 11.930 1.00 91.44 117 ARG A O 1
ATOM 932 N N . ASP A 1 118 ? -19.151 6.110 11.147 1.00 91.69 118 ASP A N 1
ATOM 933 C CA . ASP A 1 118 ? -18.194 5.909 12.235 1.00 91.69 118 ASP A CA 1
ATOM 934 C C . ASP A 1 118 ? -17.158 7.056 12.263 1.00 91.69 118 ASP A C 1
ATOM 936 O O . ASP A 1 118 ? -16.801 7.570 13.323 1.00 91.69 118 ASP A O 1
ATOM 940 N N . VAL A 1 119 ? -16.768 7.568 11.085 1.00 89.56 119 VAL A N 1
ATOM 941 C CA . VAL A 1 119 ? -15.921 8.770 10.934 1.00 89.56 119 VAL A CA 1
ATOM 942 C C . VAL A 1 119 ? -16.554 9.988 11.608 1.00 89.56 119 VAL A C 1
ATO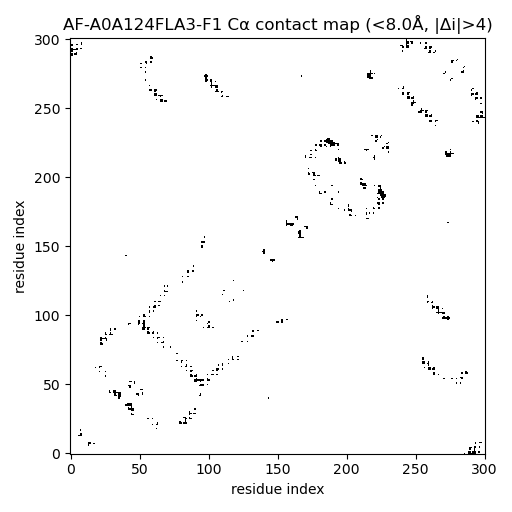M 944 O O . VAL A 1 119 ? -15.879 10.708 12.344 1.00 89.56 119 VAL A O 1
ATOM 947 N N . ARG A 1 120 ? -17.856 10.218 11.384 1.00 89.62 120 ARG A N 1
ATOM 948 C CA . ARG A 1 120 ? -18.584 11.346 11.986 1.00 89.62 120 ARG A CA 1
ATOM 949 C C . ARG A 1 120 ? -18.607 11.247 13.510 1.00 89.62 120 ARG A C 1
ATOM 951 O O . ARG A 1 120 ? -18.505 12.266 14.187 1.00 89.62 120 ARG A O 1
ATOM 958 N N . LEU A 1 12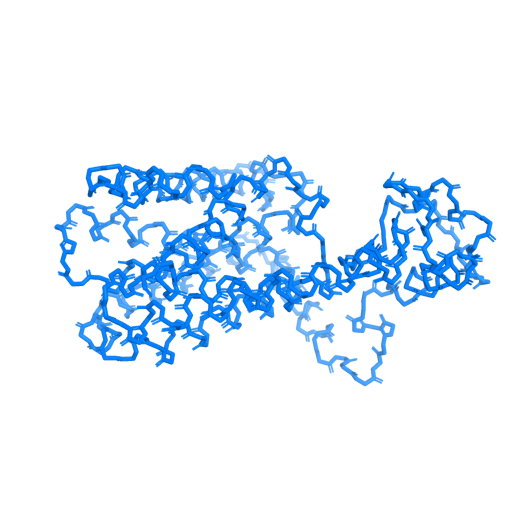1 ? -18.717 10.035 14.042 1.00 89.12 121 LEU A N 1
ATOM 959 C CA . LEU A 1 121 ? -18.736 9.785 15.481 1.00 89.12 121 LEU A CA 1
ATOM 960 C C . LEU A 1 121 ? -17.339 9.971 16.101 1.00 89.12 121 LEU A C 1
ATOM 962 O O . LEU A 1 121 ? -17.203 10.509 17.199 1.00 89.12 121 LEU A O 1
ATOM 966 N N . CYS A 1 122 ? -16.282 9.659 15.349 1.00 90.38 122 CYS A N 1
ATOM 967 C CA . CYS A 1 122 ? -14.888 9.813 15.766 1.00 90.38 122 CYS A CA 1
ATOM 968 C C . CYS A 1 122 ? -14.239 11.166 15.399 1.00 90.38 122 CYS A C 1
ATOM 970 O O . CYS A 1 122 ? -13.016 11.291 15.504 1.00 90.38 122 CYS A O 1
ATOM 972 N N . TRP A 1 123 ? -15.003 12.190 14.991 1.00 91.88 123 TRP A N 1
ATOM 973 C CA . TRP A 1 123 ? -14.458 13.418 14.379 1.00 91.88 123 TRP A CA 1
ATOM 974 C C . TRP A 1 123 ? -13.381 14.125 15.217 1.00 91.88 123 TRP A C 1
ATOM 976 O O . TRP A 1 123 ? -12.382 14.578 14.670 1.00 91.88 123 TRP A O 1
ATOM 986 N N . ARG A 1 124 ? -13.518 14.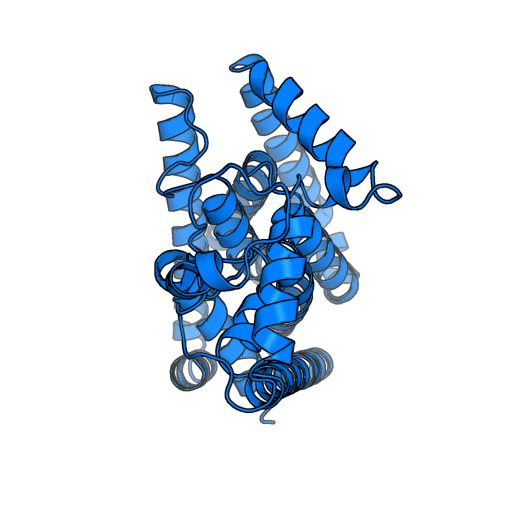162 16.551 1.00 93.38 124 ARG A N 1
ATOM 987 C CA . ARG A 1 124 ? -12.513 14.775 17.442 1.00 93.38 124 ARG A CA 1
ATOM 988 C C . ARG A 1 124 ? -11.161 14.071 17.348 1.00 93.38 124 ARG A C 1
ATOM 990 O O . ARG A 1 124 ? -10.125 14.729 17.315 1.00 93.38 124 ARG A O 1
ATOM 997 N N . ARG A 1 125 ? -11.172 12.734 17.278 1.00 92.44 125 ARG A N 1
ATOM 998 C CA . ARG A 1 125 ? -9.955 11.926 17.120 1.00 92.44 125 ARG A CA 1
ATOM 999 C C . ARG A 1 125 ? -9.332 12.165 15.747 1.00 92.44 125 ARG A C 1
ATOM 1001 O O . ARG A 1 125 ? -8.115 12.247 15.652 1.00 92.44 125 ARG A O 1
ATOM 1008 N N . VAL A 1 126 ? -10.158 12.316 14.708 1.00 93.44 126 VAL A N 1
ATOM 1009 C CA . VAL A 1 126 ? -9.704 12.658 13.349 1.00 93.44 126 VAL A CA 1
ATOM 1010 C C . VAL A 1 126 ? -9.052 14.039 13.322 1.00 93.44 126 VAL A C 1
ATOM 1012 O O . VAL A 1 126 ? -7.947 14.166 12.812 1.00 93.44 126 VAL A O 1
ATOM 1015 N N . CYS A 1 127 ? -9.679 15.061 13.910 1.00 95.12 127 CYS A N 1
ATOM 1016 C CA . CYS A 1 127 ? -9.097 16.403 13.988 1.00 95.12 127 CYS A CA 1
ATOM 1017 C C . CYS A 1 127 ? -7.754 16.396 14.724 1.00 95.12 127 CYS A C 1
ATOM 1019 O O . CYS A 1 127 ? -6.799 17.001 14.247 1.00 95.12 127 CYS A O 1
ATOM 1021 N N . LEU A 1 128 ? -7.661 15.671 15.844 1.00 96.06 128 LEU A N 1
ATOM 1022 C CA . LEU A 1 128 ? -6.403 15.517 16.573 1.00 96.06 128 LEU A CA 1
ATOM 1023 C C . LEU A 1 128 ? -5.340 14.792 15.735 1.00 96.06 128 LEU A C 1
ATOM 1025 O O . LEU A 1 128 ? -4.189 15.211 15.720 1.00 96.06 128 LEU A O 1
ATOM 1029 N N . LEU A 1 129 ? -5.720 13.736 15.011 1.00 95.94 129 LEU A N 1
ATOM 1030 C CA . LEU A 1 129 ? -4.817 12.990 14.133 1.00 95.94 129 LEU A CA 1
ATOM 1031 C C . LEU A 1 129 ? -4.260 13.889 13.024 1.00 95.94 129 LEU A C 1
ATOM 1033 O O . LEU A 1 129 ? -3.057 13.874 12.777 1.00 95.94 129 LEU A O 1
ATOM 1037 N N . LEU A 1 130 ? -5.124 14.682 12.384 1.00 95.56 130 LEU A N 1
ATOM 1038 C CA . LEU A 1 130 ? -4.731 15.637 11.351 1.00 95.56 130 LEU A CA 1
ATOM 1039 C C . LEU A 1 130 ? -3.806 16.714 11.919 1.00 95.56 130 LEU A C 1
ATOM 1041 O O . LEU A 1 130 ? -2.769 16.983 11.323 1.00 95.56 130 LEU A O 1
ATOM 1045 N N . LEU A 1 131 ? -4.134 17.273 13.087 1.00 96.94 131 LEU A N 1
ATOM 1046 C CA . LEU A 1 131 ? -3.288 18.252 13.765 1.00 96.94 131 LEU A CA 1
ATOM 1047 C C . LEU A 1 131 ? -1.902 17.671 14.068 1.00 96.94 131 LEU A C 1
ATOM 1049 O O . LEU A 1 131 ? -0.898 18.263 13.688 1.00 96.94 131 LEU A O 1
ATOM 1053 N N . CYS A 1 132 ? -1.829 16.497 14.701 1.00 96.81 132 CYS A N 1
ATOM 1054 C CA . CYS A 1 132 ? -0.556 15.844 15.004 1.00 96.81 132 CYS A CA 1
ATOM 1055 C C . CYS A 1 132 ? 0.229 15.494 13.733 1.00 96.81 132 CYS A C 1
ATOM 1057 O O . CYS A 1 132 ? 1.437 15.705 13.695 1.00 96.81 132 CYS A O 1
ATOM 1059 N N . GLY A 1 133 ? -0.441 14.988 12.696 1.00 94.31 133 GLY A N 1
ATOM 1060 C CA . GLY A 1 133 ? 0.188 14.638 11.424 1.00 94.31 133 GLY A CA 1
ATOM 1061 C C . GLY A 1 133 ? 0.777 15.854 10.711 1.00 94.31 133 GLY A C 1
ATOM 1062 O O . GLY A 1 133 ? 1.949 15.833 10.345 1.00 94.31 133 GLY A O 1
ATOM 1063 N N . VAL A 1 134 ? -0.003 16.932 10.572 1.00 94.56 134 VAL A N 1
ATOM 1064 C CA . VAL A 1 134 ? 0.448 18.192 9.958 1.00 94.56 134 VAL A CA 1
ATOM 1065 C C . VAL A 1 134 ? 1.591 18.805 10.759 1.00 94.56 134 VAL A C 1
ATOM 1067 O O . VAL A 1 134 ? 2.592 19.195 10.167 1.00 94.56 134 VAL A O 1
ATOM 1070 N N . SER A 1 135 ? 1.488 18.843 12.090 1.00 94.62 135 SER A N 1
ATOM 1071 C CA . SER A 1 135 ? 2.558 19.361 12.945 1.00 94.62 135 SER A CA 1
ATOM 1072 C C . SER A 1 135 ? 3.847 18.555 12.801 1.00 94.62 135 SER A C 1
ATOM 1074 O O . SER A 1 135 ? 4.911 19.147 12.658 1.00 94.62 135 SER A O 1
ATOM 1076 N N . LEU A 1 136 ? 3.774 17.219 12.790 1.00 93.06 136 LEU A N 1
ATOM 1077 C CA . LEU A 1 136 ? 4.955 16.366 12.621 1.00 93.06 136 LEU A CA 1
ATOM 1078 C C . LEU A 1 136 ? 5.605 16.561 11.251 1.00 93.06 136 LEU A C 1
ATOM 1080 O O . LEU A 1 136 ? 6.810 16.769 11.184 1.00 93.06 136 LEU A O 1
ATOM 1084 N N . VAL A 1 137 ? 4.814 16.561 10.176 1.00 90.44 137 VAL A N 1
ATOM 1085 C CA . VAL A 1 137 ? 5.319 16.816 8.820 1.00 90.44 137 VAL A CA 1
ATOM 1086 C C . VAL A 1 137 ? 5.927 18.217 8.713 1.00 90.44 137 VAL A C 1
ATOM 1088 O O . VAL A 1 137 ? 7.012 18.373 8.157 1.00 90.44 137 VAL A O 1
ATOM 1091 N N . GLY A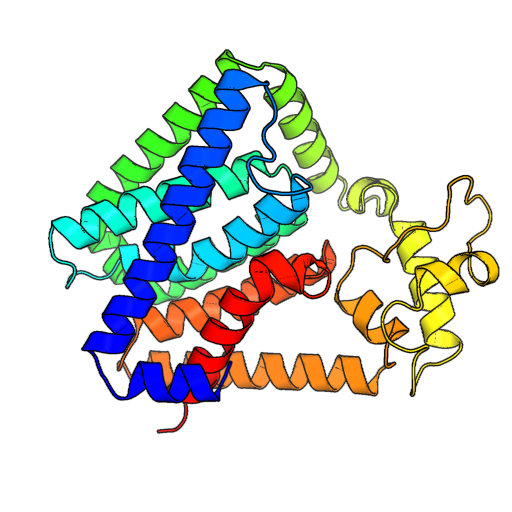 1 138 ? 5.268 19.229 9.281 1.00 91.25 138 GLY A N 1
ATOM 1092 C CA . GLY A 1 138 ? 5.768 20.601 9.318 1.00 91.25 138 GLY A CA 1
ATOM 1093 C C . GLY A 1 138 ? 7.101 20.708 10.055 1.00 91.25 138 GLY A C 1
ATOM 1094 O O . GLY A 1 138 ? 8.039 21.298 9.529 1.00 91.25 138 GLY A O 1
ATOM 1095 N N . ILE A 1 139 ? 7.224 20.075 11.226 1.00 90.44 139 ILE A N 1
ATOM 1096 C CA . ILE A 1 139 ? 8.486 20.008 11.976 1.00 90.44 139 ILE A CA 1
ATOM 1097 C C . ILE A 1 139 ? 9.566 19.305 11.151 1.00 90.44 139 ILE A C 1
ATOM 1099 O O . ILE A 1 139 ? 10.670 19.831 11.047 1.00 90.44 139 ILE A O 1
ATOM 1103 N N . SER A 1 140 ? 9.265 18.166 10.518 1.00 87.50 140 SER A N 1
ATOM 1104 C CA . SER A 1 140 ? 10.228 17.465 9.659 1.00 87.50 140 SER A CA 1
ATOM 1105 C C . SER A 1 140 ? 10.749 18.358 8.530 1.00 87.50 140 SER A C 1
ATOM 1107 O O . SER A 1 140 ? 11.950 18.374 8.283 1.00 87.50 140 SER A O 1
ATOM 1109 N N . ILE A 1 141 ? 9.878 19.146 7.890 1.00 89.25 141 ILE A N 1
ATOM 1110 C CA . ILE A 1 141 ? 10.253 20.103 6.834 1.00 89.25 141 ILE A CA 1
ATOM 1111 C C . ILE A 1 141 ? 11.125 21.248 7.373 1.00 89.25 141 ILE A C 1
ATOM 1113 O O . ILE A 1 141 ? 12.030 21.718 6.684 1.00 89.25 141 ILE A O 1
ATOM 1117 N N . LEU A 1 142 ? 10.860 21.718 8.595 1.00 89.38 142 LEU A N 1
ATOM 1118 C CA . LEU A 1 142 ? 11.680 22.752 9.233 1.00 89.38 142 LEU A CA 1
ATOM 1119 C C . LEU A 1 142 ? 13.078 22.235 9.593 1.00 89.38 142 LEU A C 1
ATOM 1121 O O . LEU A 1 142 ? 14.039 22.999 9.512 1.00 89.38 142 LEU A O 1
ATOM 1125 N N . VAL A 1 143 ? 13.182 20.958 9.972 1.00 87.88 143 VAL A N 1
ATOM 1126 C CA . VAL A 1 143 ? 14.454 20.281 10.266 1.00 87.88 143 VAL A CA 1
ATOM 1127 C C . VAL A 1 143 ? 15.250 20.031 8.987 1.00 87.88 143 VAL A C 1
ATOM 1129 O O . VAL A 1 143 ? 16.447 20.303 8.956 1.00 87.88 143 VAL A O 1
ATOM 1132 N N . ASP A 1 144 ? 14.593 19.561 7.926 1.00 88.00 144 ASP A N 1
ATOM 1133 C CA . ASP A 1 144 ? 15.234 19.264 6.649 1.00 88.00 144 ASP A CA 1
ATOM 1134 C C . ASP A 1 144 ? 14.457 19.873 5.472 1.00 88.00 144 ASP A C 1
ATOM 1136 O O . ASP A 1 144 ? 13.423 19.373 5.018 1.00 88.00 144 ASP A O 1
ATOM 1140 N N . LYS A 1 145 ? 15.004 20.964 4.926 1.00 88.12 145 LYS A N 1
ATOM 1141 C CA . LYS A 1 145 ? 14.410 21.673 3.785 1.00 88.12 145 LYS A CA 1
ATOM 1142 C C . LYS A 1 145 ? 14.463 20.868 2.484 1.00 88.12 145 LYS A C 1
ATOM 1144 O O . LYS A 1 145 ? 13.703 21.182 1.565 1.00 88.12 145 LYS A O 1
ATOM 1149 N N . THR A 1 146 ? 15.305 19.834 2.382 1.00 89.44 146 THR A N 1
ATOM 1150 C CA . THR A 1 146 ? 15.344 18.962 1.196 1.00 89.44 146 THR A CA 1
ATOM 1151 C C . THR A 1 146 ? 14.028 18.204 1.013 1.00 89.44 146 THR A C 1
ATOM 1153 O O . THR A 1 146 ? 13.640 17.909 -0.117 1.00 89.44 146 THR A O 1
ATOM 1156 N N . LEU A 1 147 ? 13.253 18.005 2.088 1.00 89.25 147 LEU A N 1
ATOM 1157 C CA . LEU A 1 147 ? 11.919 17.404 2.022 1.00 89.25 147 LEU A CA 1
ATOM 1158 C C . LEU A 1 147 ? 10.947 18.216 1.163 1.00 89.25 147 LEU A C 1
ATOM 1160 O O . LEU A 1 147 ? 10.081 17.638 0.510 1.00 89.25 147 LEU A O 1
ATOM 1164 N N . VAL A 1 148 ? 11.101 19.543 1.111 1.00 91.56 148 VAL A N 1
ATOM 1165 C CA . VAL A 1 148 ? 10.305 20.391 0.210 1.00 91.56 148 VAL A CA 1
ATOM 1166 C C . VAL A 1 148 ? 10.654 20.087 -1.242 1.00 91.56 148 VAL A C 1
ATOM 1168 O O . VAL A 1 148 ? 9.763 19.985 -2.078 1.00 91.56 148 VAL A O 1
ATOM 1171 N N . GLN A 1 149 ? 11.939 19.900 -1.549 1.00 92.00 149 GLN A N 1
ATOM 1172 C CA . GLN A 1 149 ? 12.384 19.564 -2.902 1.00 92.00 149 GLN A CA 1
ATOM 1173 C C . GLN A 1 149 ? 11.883 18.177 -3.319 1.00 92.00 149 GLN A C 1
ATOM 1175 O O . GLN A 1 149 ? 11.392 18.021 -4.435 1.00 92.00 149 GLN A O 1
ATOM 1180 N N . LEU A 1 150 ? 11.937 17.192 -2.414 1.00 90.81 150 LEU A N 1
ATOM 1181 C CA . LEU A 1 150 ? 11.373 15.859 -2.643 1.00 90.81 150 LEU A CA 1
ATOM 1182 C C . LEU A 1 150 ? 9.859 15.922 -2.872 1.00 90.81 150 LEU A C 1
ATOM 1184 O O . LEU A 1 150 ? 9.366 15.337 -3.832 1.00 90.81 150 LEU A O 1
ATOM 1188 N N . LEU A 1 151 ? 9.130 16.685 -2.051 1.00 91.81 151 LEU A N 1
ATOM 1189 C CA . LEU A 1 151 ? 7.694 16.895 -2.223 1.00 91.81 151 LEU A CA 1
ATOM 1190 C C . LEU A 1 151 ? 7.375 17.509 -3.590 1.00 91.81 151 LEU A C 1
ATOM 1192 O O . LEU A 1 151 ? 6.526 16.990 -4.310 1.00 91.81 151 LEU A O 1
ATOM 1196 N N . LEU A 1 152 ? 8.059 18.593 -3.961 1.00 92.94 152 LEU A N 1
ATOM 1197 C CA . LEU A 1 152 ? 7.850 19.268 -5.242 1.00 92.94 152 LEU A CA 1
ATOM 1198 C C . LEU A 1 152 ? 8.176 18.357 -6.429 1.00 92.94 152 LEU A C 1
ATOM 1200 O O . LEU A 1 152 ? 7.453 18.394 -7.419 1.00 92.94 152 LEU A O 1
ATOM 1204 N N . ARG A 1 153 ? 9.212 17.515 -6.317 1.00 91.38 153 ARG A N 1
ATOM 1205 C CA . ARG A 1 153 ? 9.563 16.515 -7.335 1.00 91.38 153 ARG A CA 1
ATOM 1206 C C . ARG A 1 153 ? 8.469 15.461 -7.510 1.00 91.38 153 ARG A C 1
ATOM 1208 O O . ARG A 1 153 ? 8.103 15.144 -8.634 1.00 91.38 153 ARG A O 1
ATOM 1215 N N . GLU A 1 154 ? 7.934 14.912 -6.422 1.00 90.94 154 GLU A N 1
ATOM 1216 C CA . GLU A 1 154 ? 6.854 13.920 -6.526 1.00 90.94 154 GLU A CA 1
ATOM 1217 C C . GLU A 1 154 ? 5.550 14.553 -7.040 1.00 90.94 154 GLU A C 1
ATOM 1219 O O . GLU A 1 154 ? 4.817 13.935 -7.812 1.00 90.94 154 GLU A O 1
ATOM 1224 N N . LEU A 1 155 ? 5.263 15.805 -6.663 1.00 91.31 155 LEU A N 1
ATOM 1225 C CA . LEU A 1 155 ? 4.117 16.549 -7.191 1.00 91.31 155 LEU A CA 1
ATOM 1226 C C . LEU A 1 155 ? 4.272 16.869 -8.680 1.00 91.31 155 LEU A C 1
ATOM 1228 O O . LEU A 1 155 ? 3.300 16.732 -9.420 1.00 91.31 155 LEU A O 1
ATOM 1232 N N . SER A 1 156 ? 5.467 17.257 -9.136 1.00 90.94 156 SER A N 1
ATOM 1233 C CA . SER A 1 156 ? 5.717 17.499 -10.560 1.00 90.94 156 SER A CA 1
ATOM 1234 C C . SER A 1 156 ? 5.616 16.211 -11.375 1.00 90.94 156 SER A C 1
ATOM 1236 O O . SER A 1 156 ? 5.016 16.232 -12.447 1.00 90.94 156 SER A O 1
ATOM 1238 N N . GLN A 1 157 ? 6.096 15.083 -10.837 1.00 89.56 157 GLN A N 1
ATOM 1239 C CA . GLN A 1 157 ? 5.898 13.759 -11.430 1.00 89.56 157 GLN A CA 1
ATOM 1240 C C . GLN A 1 157 ? 4.407 13.396 -11.543 1.00 89.56 157 GLN A C 1
ATOM 1242 O O . GLN A 1 157 ? 3.972 12.861 -12.555 1.00 89.56 157 GLN A O 1
ATOM 1247 N N . LEU A 1 158 ? 3.597 13.654 -10.514 1.00 88.00 158 LEU A N 1
ATOM 1248 C CA . LEU A 1 158 ? 2.157 13.378 -10.581 1.00 88.00 158 LEU A CA 1
ATOM 1249 C C . LEU A 1 158 ? 1.429 14.318 -11.554 1.00 88.00 158 LEU A C 1
ATOM 1251 O O . LEU A 1 158 ? 0.472 13.904 -12.208 1.00 88.00 158 LEU A O 1
ATOM 1255 N N . ALA A 1 159 ? 1.879 15.570 -11.660 1.00 90.31 159 ALA A N 1
ATOM 1256 C CA . ALA A 1 159 ? 1.316 16.566 -12.566 1.00 90.31 159 ALA A CA 1
ATOM 1257 C C . ALA A 1 159 ? 1.678 16.317 -14.041 1.00 90.31 159 ALA A C 1
ATOM 1259 O O . ALA A 1 159 ? 0.969 16.789 -14.928 1.00 90.31 159 ALA A O 1
ATOM 1260 N N . SER A 1 160 ? 2.731 15.548 -14.325 1.00 89.81 160 SER A N 1
ATOM 1261 C CA . SER A 1 160 ? 3.170 15.229 -15.685 1.00 89.81 160 SER A CA 1
ATOM 1262 C C . SER A 1 160 ? 2.399 14.071 -16.328 1.00 89.81 160 SER A C 1
ATOM 1264 O O . SER A 1 160 ? 2.920 13.411 -17.214 1.00 89.81 160 SER A O 1
ATOM 1266 N N . ALA A 1 161 ? 1.136 13.830 -15.958 1.00 79.88 161 ALA A N 1
ATOM 1267 C CA . ALA A 1 161 ? 0.324 12.727 -16.494 1.00 79.88 161 ALA A CA 1
ATOM 1268 C C . ALA A 1 161 ? 0.192 12.701 -18.039 1.00 79.88 161 ALA A C 1
ATOM 1270 O O . ALA A 1 161 ? -0.132 11.658 -18.602 1.00 79.88 161 ALA A O 1
ATOM 1271 N N . GLY A 1 162 ? 0.440 13.827 -18.722 1.00 82.88 162 GLY A N 1
ATOM 1272 C CA . GLY A 1 162 ? 0.501 13.915 -20.188 1.00 82.88 162 GLY A CA 1
ATOM 1273 C C . GLY A 1 162 ? 1.840 13.494 -20.816 1.00 82.88 162 GLY A C 1
ATOM 1274 O O . GLY A 1 162 ? 1.904 13.326 -22.029 1.00 82.88 162 GLY A O 1
ATOM 1275 N N . ASP A 1 163 ? 2.887 13.307 -20.013 1.00 87.88 163 ASP A N 1
ATOM 1276 C CA . ASP A 1 163 ? 4.219 12.849 -20.411 1.00 87.88 163 ASP A CA 1
ATOM 1277 C C . ASP A 1 163 ? 4.551 11.556 -19.654 1.00 87.88 163 ASP A C 1
ATOM 1279 O O . ASP A 1 163 ? 4.861 11.552 -18.461 1.00 87.88 163 ASP A O 1
ATOM 1283 N N . ILE A 1 164 ? 4.482 10.428 -20.362 1.00 84.00 164 ILE A N 1
ATOM 1284 C CA . ILE A 1 164 ? 4.667 9.106 -19.762 1.00 84.00 164 ILE A CA 1
ATOM 1285 C C . ILE A 1 164 ? 6.080 8.890 -19.209 1.00 84.00 164 ILE A C 1
ATOM 1287 O O . ILE A 1 164 ? 6.250 8.131 -18.251 1.00 84.00 164 ILE A O 1
ATOM 1291 N N . GLU A 1 165 ? 7.096 9.534 -19.780 1.00 84.38 165 GLU A N 1
ATOM 1292 C CA . GLU A 1 165 ? 8.477 9.398 -19.326 1.00 84.38 165 GLU A CA 1
ATOM 1293 C C . GLU A 1 165 ? 8.649 10.112 -17.985 1.00 84.38 165 GLU A C 1
ATOM 1295 O O . GLU A 1 165 ? 9.025 9.475 -16.994 1.00 84.38 165 GLU A O 1
ATOM 1300 N N . ALA A 1 166 ? 8.234 11.378 -17.912 1.00 84.19 166 ALA A N 1
ATOM 1301 C CA . ALA A 1 166 ? 8.241 12.138 -16.669 1.00 84.19 166 ALA A CA 1
ATOM 1302 C C . ALA A 1 166 ? 7.349 11.488 -15.595 1.00 84.19 166 ALA A C 1
ATOM 1304 O O . ALA A 1 166 ? 7.787 11.312 -14.459 1.00 84.19 166 ALA A O 1
ATOM 1305 N N . PHE A 1 167 ? 6.127 11.071 -15.944 1.00 84.56 167 PHE A N 1
ATOM 1306 C CA . PHE A 1 167 ? 5.166 10.471 -15.008 1.00 84.56 167 PHE A CA 1
ATOM 1307 C C . PHE A 1 167 ? 5.651 9.136 -14.428 1.00 84.56 167 PHE A C 1
ATOM 1309 O O . PHE A 1 167 ? 5.493 8.855 -13.235 1.00 84.56 167 PHE A O 1
ATOM 1316 N N . SER A 1 168 ? 6.276 8.300 -15.263 1.00 82.50 168 SER A N 1
ATOM 1317 C CA . SER A 1 168 ? 6.821 7.005 -14.840 1.00 82.50 168 SER A CA 1
ATOM 1318 C C . SER A 1 168 ? 8.159 7.121 -14.102 1.00 82.50 168 SER A C 1
ATOM 1320 O O . SER A 1 168 ? 8.664 6.103 -13.621 1.00 82.50 168 SER A O 1
ATOM 1322 N N . ASN A 1 169 ? 8.717 8.333 -13.978 1.00 84.25 169 ASN A N 1
ATOM 1323 C CA . ASN A 1 169 ? 10.070 8.590 -13.484 1.00 84.25 169 ASN A CA 1
ATOM 1324 C C . ASN A 1 169 ? 11.124 7.831 -14.313 1.00 84.25 169 ASN A C 1
ATOM 1326 O O . ASN A 1 169 ? 11.933 7.070 -13.780 1.00 84.25 169 ASN A O 1
ATOM 1330 N N . ASN A 1 170 ? 11.050 7.993 -15.639 1.00 82.94 170 ASN A N 1
ATOM 1331 C CA . ASN A 1 170 ? 11.925 7.378 -16.645 1.00 82.94 170 ASN A CA 1
ATOM 1332 C C . ASN A 1 170 ? 11.885 5.836 -16.675 1.00 82.94 170 ASN A C 1
ATOM 1334 O O . ASN A 1 170 ? 12.833 5.180 -17.107 1.00 82.94 170 ASN A O 1
ATOM 1338 N N . ARG A 1 171 ? 10.788 5.224 -16.205 1.00 87.19 171 ARG A N 1
ATOM 1339 C CA . ARG A 1 171 ? 10.606 3.758 -16.201 1.00 87.19 171 ARG A CA 1
ATOM 1340 C C . ARG A 1 171 ? 9.904 3.230 -17.449 1.00 87.19 171 ARG A C 1
ATOM 1342 O O . ARG A 1 171 ? 9.801 2.016 -17.601 1.00 87.19 171 ARG A O 1
ATOM 1349 N N . SER A 1 172 ? 9.461 4.101 -18.352 1.00 89.44 172 SER A N 1
ATOM 1350 C CA . SER A 1 172 ? 8.819 3.733 -19.622 1.00 89.44 172 SER A CA 1
ATOM 1351 C C . SER A 1 172 ? 9.644 2.716 -20.427 1.00 89.44 172 SER A C 1
ATOM 1353 O O . SER A 1 172 ? 9.101 1.708 -20.875 1.00 89.44 172 SER A O 1
ATOM 1355 N N . LEU A 1 173 ? 10.966 2.901 -20.517 1.00 90.44 173 LEU A N 1
ATOM 1356 C CA . LEU A 1 173 ? 11.883 1.963 -21.180 1.00 90.44 173 LEU A CA 1
ATOM 1357 C C . LEU A 1 173 ? 11.961 0.596 -20.474 1.00 90.44 173 LEU A C 1
ATOM 1359 O O . LEU A 1 173 ? 12.042 -0.445 -21.125 1.00 90.44 173 LEU A O 1
ATOM 1363 N N . LEU A 1 174 ? 11.869 0.566 -19.141 1.00 92.38 174 LEU A N 1
ATOM 1364 C 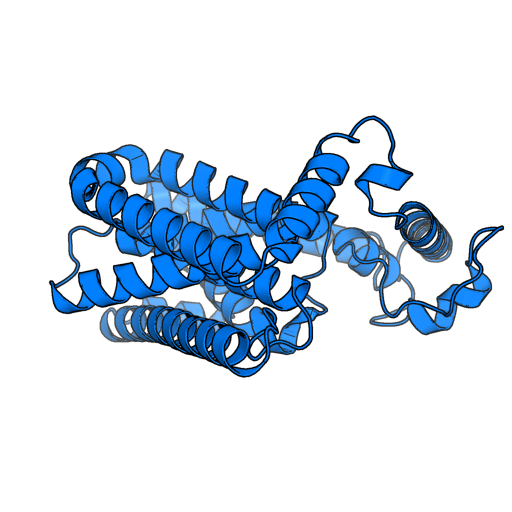CA . LEU A 1 174 ? 11.805 -0.694 -18.387 1.00 92.38 174 LEU A CA 1
ATOM 1365 C C . LEU A 1 174 ? 10.513 -1.446 -18.663 1.00 92.38 174 LEU A C 1
ATOM 1367 O O . LEU A 1 174 ? 10.506 -2.674 -18.765 1.00 92.38 174 LEU A O 1
ATOM 1371 N N . TRP A 1 175 ? 9.417 -0.703 -18.776 1.00 93.81 175 TRP A N 1
ATOM 1372 C CA . TRP A 1 175 ? 8.115 -1.268 -19.078 1.00 93.81 175 TRP A CA 1
ATOM 1373 C C . TRP A 1 175 ? 8.062 -1.804 -20.503 1.00 93.81 175 TRP A C 1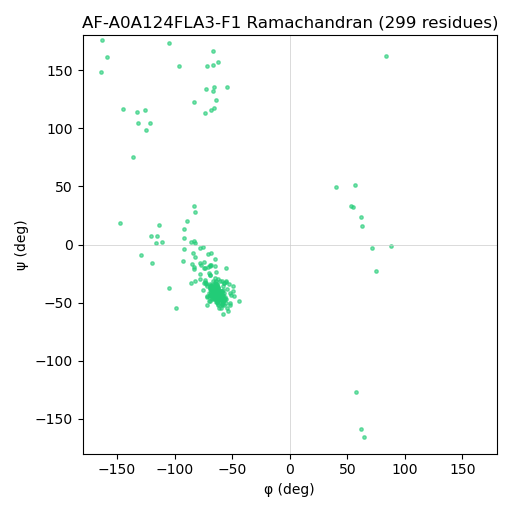
ATOM 1375 O O . TRP A 1 175 ? 7.518 -2.884 -20.716 1.00 93.81 175 TRP A O 1
ATOM 1385 N N . GLN A 1 176 ? 8.703 -1.114 -21.448 1.00 93.75 176 GLN A N 1
ATOM 1386 C CA . GLN A 1 176 ? 8.877 -1.597 -22.813 1.00 93.75 176 GLN A CA 1
ATOM 1387 C C . GLN A 1 176 ? 9.688 -2.899 -22.853 1.00 93.75 176 GLN A C 1
ATOM 1389 O O . GLN A 1 176 ? 9.245 -3.865 -23.467 1.00 93.75 176 GLN A O 1
ATOM 1394 N N . ALA A 1 177 ? 10.819 -2.977 -22.141 1.00 95.12 177 ALA A N 1
ATOM 1395 C CA . ALA A 1 177 ? 11.606 -4.210 -22.047 1.00 95.12 177 ALA A CA 1
ATOM 1396 C C . ALA A 1 177 ? 10.784 -5.374 -21.464 1.00 95.12 177 ALA A C 1
ATOM 1398 O O . ALA A 1 177 ? 10.767 -6.473 -22.016 1.00 95.12 177 ALA A O 1
ATOM 1399 N N . ALA A 1 178 ? 10.052 -5.127 -20.372 1.00 96.12 178 ALA A N 1
ATOM 1400 C CA . ALA A 1 178 ? 9.183 -6.126 -19.748 1.00 96.12 178 ALA A CA 1
ATOM 1401 C C . ALA A 1 178 ? 8.049 -6.579 -20.680 1.00 96.12 178 ALA A C 1
ATOM 1403 O O . ALA A 1 178 ? 7.682 -7.757 -20.703 1.00 96.12 178 ALA A O 1
ATOM 1404 N N . TRP A 1 179 ? 7.498 -5.652 -21.463 1.00 96.69 179 TRP A N 1
ATOM 1405 C CA . TRP A 1 179 ? 6.491 -5.966 -22.464 1.00 96.69 179 TRP A CA 1
ATOM 1406 C C . TRP A 1 179 ? 7.066 -6.832 -23.587 1.00 96.69 179 TRP A C 1
ATOM 1408 O O . TRP A 1 179 ? 6.488 -7.870 -23.898 1.00 96.69 179 TRP A O 1
ATOM 1418 N N . ASN A 1 180 ? 8.247 -6.498 -24.108 1.00 96.81 180 ASN A N 1
ATOM 1419 C CA . ASN A 1 180 ? 8.929 -7.302 -25.125 1.00 96.81 180 ASN A CA 1
ATOM 1420 C C . ASN A 1 180 ? 9.233 -8.726 -24.619 1.00 96.81 180 ASN A C 1
ATOM 1422 O O . ASN A 1 180 ? 8.996 -9.704 -25.328 1.00 96.81 180 ASN A O 1
ATOM 1426 N N . MET A 1 181 ? 9.677 -8.867 -23.363 1.00 97.75 181 MET A N 1
ATOM 1427 C CA . MET A 1 181 ? 9.839 -10.177 -22.715 1.00 97.75 181 MET A CA 1
ATOM 1428 C C . MET A 1 181 ? 8.514 -10.945 -22.643 1.00 97.75 181 MET A C 1
ATOM 1430 O O . MET A 1 181 ? 8.475 -12.143 -22.927 1.00 97.75 181 MET A O 1
ATOM 1434 N N . THR A 1 182 ? 7.421 -10.259 -22.295 1.00 98.00 182 THR A N 1
ATOM 1435 C CA . THR A 1 182 ? 6.075 -10.850 -22.238 1.00 98.00 182 THR A CA 1
ATOM 1436 C C . THR A 1 182 ? 5.627 -11.332 -23.617 1.00 98.00 182 THR A C 1
ATOM 1438 O O . THR A 1 182 ? 5.101 -12.432 -23.734 1.00 98.00 182 THR A O 1
ATOM 1441 N N . GLN A 1 183 ? 5.864 -10.552 -24.675 1.00 98.00 183 GLN A N 1
ATOM 1442 C CA . GLN A 1 183 ? 5.539 -10.950 -26.049 1.00 98.00 183 GLN A CA 1
ATOM 1443 C C . GLN A 1 183 ? 6.359 -12.159 -26.513 1.00 98.00 183 GLN A C 1
ATOM 1445 O O . GLN A 1 183 ? 5.856 -12.975 -27.282 1.00 98.00 183 GLN A O 1
ATOM 1450 N N . ASN A 1 184 ? 7.594 -12.299 -26.028 1.00 98.06 184 ASN A N 1
ATOM 1451 C CA . ASN A 1 184 ? 8.450 -13.438 -26.344 1.00 98.06 184 ASN A CA 1
ATOM 1452 C C . ASN A 1 184 ? 7.994 -14.750 -25.673 1.00 98.06 184 ASN A C 1
ATOM 1454 O O . ASN A 1 184 ? 8.091 -15.803 -26.296 1.00 98.06 184 ASN A O 1
ATOM 1458 N N . SER A 1 185 ? 7.457 -14.701 -24.447 1.00 97.94 185 SER A N 1
ATOM 1459 C CA . SER A 1 185 ? 6.896 -15.876 -23.752 1.00 97.94 185 SER A CA 1
ATOM 1460 C C . SER A 1 185 ? 5.559 -15.543 -23.065 1.00 97.94 185 SER A C 1
ATOM 1462 O O . SER A 1 185 ? 5.488 -15.406 -21.841 1.00 97.94 185 SER A O 1
ATOM 1464 N N . PRO A 1 186 ? 4.455 -15.412 -23.827 1.00 97.94 186 PRO A N 1
ATOM 1465 C CA . PRO A 1 186 ? 3.197 -14.868 -23.304 1.00 97.94 186 PRO A CA 1
ATOM 1466 C C . PRO A 1 186 ? 2.426 -15.835 -22.401 1.00 97.94 186 PRO A C 1
ATOM 1468 O O . PRO A 1 186 ? 1.567 -15.401 -21.634 1.00 97.94 186 PRO A O 1
ATOM 1471 N N . ILE A 1 187 ? 2.696 -17.140 -22.490 1.00 97.81 187 ILE A N 1
ATOM 1472 C CA . ILE A 1 187 ? 1.957 -18.171 -21.745 1.00 97.81 187 ILE A CA 1
ATOM 1473 C C . ILE A 1 187 ? 2.719 -18.590 -20.490 1.00 97.81 187 ILE A C 1
ATOM 1475 O O . ILE A 1 187 ? 2.162 -18.547 -19.401 1.00 97.81 187 ILE A O 1
ATOM 1479 N N . LEU A 1 188 ? 3.978 -19.004 -20.630 1.00 96.56 188 LEU A N 1
ATOM 1480 C CA . LEU A 1 188 ? 4.760 -19.519 -19.502 1.00 96.56 188 LEU A CA 1
ATOM 1481 C C . LEU A 1 188 ? 5.582 -18.432 -18.807 1.00 96.56 188 LEU A C 1
ATOM 1483 O O . LEU A 1 188 ? 6.052 -18.651 -17.693 1.00 96.56 188 LEU A O 1
ATOM 1487 N N . GLY A 1 189 ? 5.744 -17.266 -19.438 1.00 97.56 189 GLY A N 1
ATOM 1488 C CA . GLY A 1 189 ? 6.705 -16.270 -18.991 1.00 97.56 189 GLY A CA 1
ATOM 1489 C C . GLY A 1 189 ? 8.133 -16.813 -19.040 1.00 97.56 189 GLY A C 1
ATOM 1490 O O . GLY A 1 189 ? 8.443 -17.776 -19.745 1.00 97.56 189 GLY A O 1
ATOM 1491 N N . HIS A 1 190 ? 8.996 -16.180 -18.263 1.00 97.31 190 HIS A N 1
ATOM 1492 C CA . HIS A 1 190 ? 10.427 -16.461 -18.176 1.00 97.31 190 HIS A CA 1
ATOM 1493 C C . HIS A 1 190 ? 10.847 -16.984 -16.798 1.00 97.31 190 HIS A C 1
ATOM 1495 O O . HIS A 1 190 ? 12.031 -17.121 -16.506 1.00 97.31 190 HIS A O 1
ATOM 1501 N N . GLY A 1 191 ? 9.885 -17.263 -15.919 1.00 94.69 191 GLY A N 1
ATOM 1502 C CA . GLY A 1 191 ? 10.143 -17.668 -14.542 1.00 94.69 191 GLY A CA 1
ATOM 1503 C C . GLY A 1 191 ? 10.385 -16.489 -13.596 1.00 94.69 191 GLY A C 1
ATOM 1504 O O . GLY A 1 191 ? 10.643 -15.350 -13.993 1.00 94.69 191 GLY A O 1
ATOM 1505 N N . TRP A 1 192 ? 10.266 -16.760 -12.297 1.00 92.12 192 TRP A N 1
ATOM 1506 C CA . TRP A 1 192 ? 10.362 -15.744 -11.247 1.00 92.12 192 TRP A CA 1
ATOM 1507 C C . TRP A 1 192 ? 11.771 -15.140 -11.160 1.00 92.12 192 TRP A C 1
ATOM 1509 O O . TRP A 1 192 ? 12.749 -15.879 -11.121 1.00 92.12 192 TRP A O 1
ATOM 1519 N N . LYS A 1 193 ? 11.873 -13.806 -11.038 1.00 88.69 193 LYS A N 1
ATOM 1520 C CA . LYS A 1 193 ? 13.145 -13.041 -10.972 1.00 88.69 193 LYS A CA 1
ATOM 1521 C C . LYS A 1 193 ? 14.043 -13.113 -12.222 1.00 88.69 193 LYS A C 1
ATOM 1523 O O . LYS A 1 193 ? 15.188 -12.677 -12.157 1.00 88.69 193 LYS A O 1
ATOM 1528 N N . SER A 1 194 ? 13.520 -13.557 -13.360 1.00 93.50 194 SER A N 1
ATOM 1529 C CA . SER A 1 194 ? 14.252 -13.611 -14.638 1.00 93.50 194 SER A CA 1
ATOM 1530 C C . SER A 1 194 ? 14.526 -12.241 -15.271 1.00 93.50 194 SER A C 1
ATOM 1532 O O . SER A 1 194 ? 15.437 -12.114 -16.084 1.00 93.50 194 SER A O 1
ATOM 1534 N N . PHE A 1 195 ? 13.781 -11.197 -14.880 1.00 94.62 195 PHE A N 1
ATOM 1535 C CA . PHE A 1 195 ? 13.849 -9.876 -15.515 1.00 94.62 195 PHE A CA 1
ATOM 1536 C C . PHE A 1 195 ? 15.277 -9.331 -15.622 1.00 94.62 195 PHE A C 1
ATOM 1538 O O . PHE A 1 195 ? 15.704 -8.977 -16.712 1.00 94.62 195 PHE A O 1
ATOM 1545 N N . LYS A 1 196 ? 16.037 -9.302 -14.518 1.00 94.50 196 LYS A N 1
ATOM 1546 C CA . LYS A 1 196 ? 17.405 -8.756 -14.508 1.00 94.50 196 LYS A CA 1
ATOM 1547 C C . LYS A 1 196 ? 18.348 -9.506 -15.448 1.00 94.50 196 LYS A C 1
ATOM 1549 O O . LYS A 1 196 ? 19.181 -8.883 -16.096 1.00 94.50 196 LYS A O 1
ATOM 1554 N N . GLU A 1 197 ? 18.240 -10.829 -15.472 1.00 94.88 197 GLU A N 1
ATOM 1555 C CA . GLU A 1 197 ? 19.100 -11.708 -16.267 1.00 94.88 197 GLU A CA 1
ATOM 1556 C C . GLU A 1 197 ? 18.808 -11.570 -17.760 1.00 94.88 197 GLU A C 1
ATOM 1558 O O . GLU A 1 197 ? 19.730 -11.477 -18.564 1.00 94.88 197 GLU A O 1
ATOM 1563 N N . LEU A 1 198 ? 17.527 -11.482 -18.122 1.00 95.25 198 LEU A N 1
ATOM 1564 C CA . LEU A 1 198 ? 17.097 -11.358 -19.511 1.00 95.25 198 LEU A CA 1
ATOM 1565 C C . LEU A 1 198 ? 17.144 -9.923 -20.029 1.00 95.25 198 LEU A C 1
ATOM 1567 O O . LEU A 1 198 ? 17.170 -9.722 -21.240 1.00 95.25 198 LEU A O 1
ATOM 1571 N N . PHE A 1 199 ? 17.171 -8.920 -19.147 1.00 95.50 199 PHE A N 1
ATOM 1572 C CA . PHE A 1 199 ? 17.124 -7.509 -19.530 1.00 95.50 199 PHE A CA 1
ATOM 1573 C C . PHE A 1 199 ? 18.104 -7.133 -20.649 1.00 95.50 199 PHE A C 1
ATOM 1575 O O . PHE A 1 199 ? 17.651 -6.484 -21.584 1.00 95.50 199 PHE A O 1
ATOM 1582 N N . PRO A 1 200 ? 19.384 -7.562 -20.651 1.00 93.50 200 PRO A N 1
ATOM 1583 C CA . PRO A 1 200 ? 20.314 -7.216 -21.726 1.00 93.50 200 PRO A CA 1
ATOM 1584 C C . PRO A 1 200 ? 19.850 -7.638 -23.129 1.00 93.50 200 PRO A C 1
ATOM 1586 O O . PRO A 1 200 ? 20.114 -6.920 -24.086 1.00 93.50 200 PRO A O 1
ATOM 1589 N N . ALA A 1 201 ? 19.128 -8.757 -23.258 1.00 94.00 201 ALA A N 1
ATOM 1590 C CA . ALA A 1 201 ? 18.604 -9.230 -24.543 1.00 94.00 201 ALA A CA 1
ATOM 1591 C C . ALA A 1 201 ? 17.357 -8.459 -25.017 1.00 94.00 201 ALA A C 1
ATOM 1593 O O . ALA A 1 201 ? 17.007 -8.518 -26.192 1.00 94.00 201 ALA A O 1
ATOM 1594 N N . PHE A 1 202 ? 16.689 -7.739 -24.112 1.00 94.56 202 PHE A N 1
ATOM 1595 C CA . PHE A 1 202 ? 15.449 -6.999 -24.375 1.00 94.56 202 PHE A CA 1
ATOM 1596 C C . PHE A 1 202 ? 15.576 -5.496 -24.095 1.00 94.56 202 PHE A C 1
ATOM 1598 O O . PHE A 1 202 ? 14.568 -4.784 -24.105 1.00 94.56 202 PHE A O 1
ATOM 1605 N N . ALA A 1 203 ? 16.788 -5.014 -23.813 1.00 90.88 203 ALA A N 1
ATOM 1606 C CA . ALA A 1 203 ? 17.044 -3.627 -23.473 1.00 90.88 203 ALA A CA 1
ATOM 1607 C C . ALA A 1 203 ? 16.696 -2.742 -24.682 1.00 90.88 203 ALA A C 1
ATOM 1609 O O . ALA A 1 203 ? 17.220 -2.975 -25.773 1.00 90.88 203 ALA A O 1
ATOM 1610 N N . PRO A 1 204 ? 15.809 -1.746 -24.522 1.00 87.44 204 PRO A N 1
ATOM 1611 C CA . PRO A 1 204 ? 15.470 -0.853 -25.615 1.00 87.44 204 PRO A CA 1
ATOM 1612 C C . PRO A 1 204 ? 16.672 0.008 -26.003 1.00 87.44 204 PRO A C 1
ATOM 1614 O O . PRO A 1 204 ? 17.565 0.285 -25.192 1.00 87.44 204 PRO A O 1
ATOM 1617 N N . GLU A 1 205 ? 16.673 0.447 -27.258 1.00 85.06 205 GLU A N 1
ATOM 1618 C CA . GLU A 1 205 ? 17.684 1.357 -27.780 1.00 85.06 205 GLU A CA 1
ATOM 1619 C C . GLU A 1 205 ? 17.770 2.620 -26.906 1.00 85.06 205 GLU A C 1
ATOM 1621 O O . GLU A 1 205 ? 16.761 3.172 -26.470 1.00 85.06 205 GLU A O 1
ATOM 1626 N N . GLY A 1 206 ? 18.993 3.055 -26.596 1.00 79.25 206 GLY A N 1
ATOM 1627 C CA . GLY A 1 206 ? 19.228 4.205 -25.720 1.00 79.25 206 GLY A CA 1
ATOM 1628 C C . GLY A 1 206 ? 19.298 3.887 -24.222 1.00 79.25 206 GLY A C 1
ATOM 1629 O O . GLY A 1 206 ? 19.598 4.793 -23.442 1.00 79.25 206 GLY A O 1
ATOM 1630 N N . TRP A 1 207 ? 19.115 2.632 -23.793 1.00 84.75 207 TRP A N 1
ATOM 1631 C CA . TRP A 1 207 ? 19.394 2.244 -22.409 1.00 84.75 207 TRP A CA 1
ATOM 1632 C C . TRP A 1 207 ? 20.900 2.289 -22.110 1.00 84.75 207 TRP A C 1
ATOM 1634 O O . TRP A 1 207 ? 21.688 1.537 -22.679 1.00 84.75 207 TRP A O 1
ATOM 1644 N N . LYS A 1 208 ? 21.308 3.173 -21.194 1.00 81.50 208 LYS A N 1
ATOM 1645 C CA . LYS A 1 208 ? 22.724 3.409 -20.842 1.00 81.50 208 LYS A CA 1
ATOM 1646 C C . LYS A 1 208 ? 23.105 2.931 -19.438 1.00 81.50 208 LYS A C 1
ATOM 1648 O O . LYS A 1 208 ? 24.235 3.136 -19.007 1.00 81.50 208 LYS A O 1
ATOM 1653 N N . TRP A 1 209 ? 22.169 2.324 -18.713 1.00 82.12 209 TRP A N 1
ATOM 1654 C CA . TRP A 1 209 ? 22.348 1.946 -17.310 1.00 82.12 209 TRP A CA 1
ATOM 1655 C C . TRP A 1 209 ? 22.573 0.435 -17.151 1.00 82.12 209 TRP A C 1
ATOM 1657 O O . TRP A 1 209 ? 22.453 -0.340 -18.097 1.00 82.12 209 TRP A O 1
ATOM 1667 N N . GLY A 1 210 ? 22.885 -0.019 -15.937 1.00 84.69 210 GLY A N 1
ATOM 1668 C CA . GLY A 1 210 ? 22.952 -1.454 -15.638 1.00 84.69 210 GLY A CA 1
ATOM 1669 C C . GLY A 1 210 ? 21.585 -2.148 -15.728 1.00 84.69 210 GLY A C 1
ATOM 1670 O O . GLY A 1 210 ? 20.543 -1.494 -15.748 1.00 84.69 210 GLY A O 1
ATOM 1671 N N . ALA A 1 211 ? 21.583 -3.484 -15.744 1.00 87.81 211 ALA A N 1
ATOM 1672 C CA . ALA A 1 211 ? 20.353 -4.275 -15.733 1.00 87.81 211 ALA A CA 1
ATOM 1673 C C . ALA A 1 211 ? 19.591 -4.094 -14.398 1.00 87.81 211 ALA A C 1
ATOM 1675 O O . ALA A 1 211 ? 20.124 -4.465 -13.338 1.00 87.81 211 ALA A O 1
ATOM 1676 N N . PRO A 1 212 ? 18.360 -3.549 -14.412 1.00 89.38 212 PRO A N 1
ATOM 1677 C CA . PRO A 1 212 ? 17.588 -3.338 -13.196 1.00 89.38 212 PRO A CA 1
ATOM 1678 C C . PRO A 1 212 ? 17.086 -4.665 -12.619 1.00 89.38 212 PRO A C 1
ATOM 1680 O O . PRO A 1 212 ? 16.860 -5.625 -13.355 1.00 89.38 212 PRO A O 1
ATOM 1683 N N . PRO A 1 213 ? 16.853 -4.736 -11.297 1.00 88.00 213 PRO A N 1
ATOM 1684 C CA . PRO A 1 213 ? 16.374 -5.957 -10.656 1.00 88.00 213 PRO A CA 1
ATOM 1685 C C . PRO A 1 213 ? 14.925 -6.319 -11.021 1.00 88.00 213 PRO A C 1
ATOM 1687 O O . PRO A 1 213 ? 14.562 -7.491 -10.936 1.00 88.00 213 PRO A O 1
ATOM 1690 N N . ALA A 1 214 ? 14.098 -5.335 -11.392 1.00 89.75 214 ALA A N 1
ATOM 1691 C CA . ALA A 1 214 ? 12.672 -5.499 -11.668 1.00 89.75 214 ALA A CA 1
ATOM 1692 C C . ALA A 1 214 ? 12.137 -4.345 -12.545 1.00 89.75 214 ALA A C 1
ATOM 1694 O O . ALA A 1 214 ? 12.736 -3.267 -12.563 1.00 89.75 214 ALA A O 1
ATOM 1695 N N . PRO A 1 215 ? 10.975 -4.513 -13.207 1.00 91.12 215 PRO A N 1
ATOM 1696 C CA . PRO A 1 215 ? 10.339 -3.453 -13.996 1.00 91.12 215 PRO A CA 1
ATOM 1697 C C . PRO A 1 215 ? 9.649 -2.370 -13.148 1.00 91.12 215 PRO A C 1
ATOM 1699 O O . PRO A 1 215 ? 9.089 -1.424 -13.698 1.00 91.12 215 PRO A O 1
ATOM 1702 N N . HIS A 1 216 ? 9.647 -2.499 -11.813 1.00 89.56 216 HIS A N 1
ATOM 1703 C CA . HIS A 1 216 ? 8.965 -1.582 -10.887 1.00 89.56 216 HIS A CA 1
ATOM 1704 C C . HIS A 1 216 ? 7.463 -1.394 -11.184 1.00 89.56 216 HIS A C 1
ATOM 1706 O O . HIS A 1 216 ? 6.885 -0.343 -10.927 1.00 89.56 216 HIS A O 1
ATOM 1712 N N . ASN A 1 217 ? 6.825 -2.443 -11.702 1.00 92.62 217 ASN A N 1
ATOM 1713 C CA . ASN A 1 217 ? 5.389 -2.542 -11.926 1.00 92.62 217 ASN A CA 1
ATOM 1714 C C . ASN A 1 217 ? 4.987 -3.997 -11.664 1.00 92.62 217 ASN A C 1
ATOM 1716 O O . ASN A 1 217 ? 5.455 -4.907 -12.346 1.00 92.62 217 ASN A O 1
ATOM 1720 N N . GLY A 1 218 ? 4.150 -4.225 -10.653 1.00 93.88 218 GLY A N 1
ATOM 1721 C CA . GLY A 1 218 ? 3.773 -5.564 -10.211 1.00 93.88 218 GLY A CA 1
ATOM 1722 C C . GLY A 1 218 ? 3.043 -6.375 -11.280 1.00 93.88 218 GLY A C 1
ATOM 1723 O O . GLY A 1 218 ? 3.192 -7.594 -11.318 1.00 93.88 218 GLY A O 1
ATOM 1724 N N . TYR A 1 219 ? 2.300 -5.724 -12.178 1.00 96.12 219 TYR A N 1
ATOM 1725 C CA . TYR A 1 219 ? 1.614 -6.405 -13.276 1.00 96.12 219 TYR A CA 1
ATOM 1726 C C . TYR A 1 219 ? 2.596 -6.894 -14.338 1.00 96.12 219 TYR A C 1
ATOM 1728 O O . TYR A 1 219 ? 2.538 -8.056 -14.734 1.00 96.12 219 TYR A O 1
ATOM 1736 N N . LEU A 1 220 ? 3.549 -6.046 -14.731 1.00 96.19 220 LEU A N 1
ATOM 1737 C CA . LEU A 1 220 ? 4.619 -6.435 -15.648 1.00 96.19 220 LEU A CA 1
ATOM 1738 C C . LEU A 1 220 ? 5.525 -7.505 -15.030 1.00 96.19 220 LEU A C 1
ATOM 1740 O O . LEU A 1 220 ? 5.908 -8.441 -15.721 1.00 96.19 220 LEU A O 1
ATOM 1744 N N . THR A 1 221 ? 5.799 -7.441 -13.723 1.00 95.31 221 THR A N 1
ATOM 1745 C CA . THR A 1 221 ? 6.525 -8.507 -13.015 1.00 95.31 221 THR A CA 1
ATOM 1746 C C . THR A 1 221 ? 5.811 -9.856 -13.140 1.00 95.31 221 THR A C 1
ATOM 1748 O O . THR A 1 221 ? 6.467 -10.867 -13.391 1.00 95.31 221 THR A O 1
ATOM 1751 N N . LEU A 1 222 ? 4.482 -9.897 -12.991 1.00 96.44 222 LEU A N 1
ATOM 1752 C CA . LEU A 1 222 ? 3.698 -11.130 -13.141 1.00 96.44 222 LEU A CA 1
ATOM 1753 C C . LEU A 1 222 ? 3.691 -11.637 -14.587 1.00 96.44 222 LEU A C 1
ATOM 1755 O O . LEU A 1 222 ? 3.888 -12.832 -14.801 1.00 96.44 222 LEU A O 1
ATOM 1759 N N . LEU A 1 223 ? 3.515 -10.739 -15.560 1.00 97.56 223 LEU A N 1
ATOM 1760 C CA . LEU A 1 223 ? 3.534 -11.078 -16.984 1.00 97.56 223 LEU A CA 1
ATOM 1761 C C . LEU A 1 223 ? 4.894 -11.640 -17.419 1.00 97.56 223 LEU A C 1
ATOM 1763 O O . LEU A 1 223 ? 4.944 -12.702 -18.031 1.00 97.56 223 LEU A O 1
ATOM 1767 N N . VAL A 1 224 ? 5.999 -11.000 -17.025 1.00 97.19 224 VAL A N 1
ATOM 1768 C CA . VAL A 1 224 ? 7.350 -11.513 -17.301 1.00 97.19 224 VAL A CA 1
ATOM 1769 C C . VAL A 1 224 ? 7.573 -12.854 -16.607 1.00 97.19 224 VAL A C 1
ATOM 1771 O O . VAL A 1 224 ? 8.164 -13.753 -17.191 1.00 97.19 224 VAL A O 1
ATOM 1774 N N . SER A 1 225 ? 7.092 -13.019 -15.372 1.00 96.38 225 SER A N 1
ATOM 1775 C CA . SER A 1 225 ? 7.377 -14.224 -14.586 1.00 96.38 225 SER A CA 1
ATOM 1776 C C . SER A 1 225 ? 6.595 -15.458 -15.035 1.00 96.38 225 SER A C 1
ATOM 1778 O O . SER A 1 225 ? 7.145 -16.553 -15.000 1.00 96.38 225 SER A O 1
ATOM 1780 N N . GLY A 1 226 ? 5.322 -15.306 -15.403 1.00 97.06 226 GLY A N 1
ATOM 1781 C CA . GLY A 1 226 ? 4.422 -16.437 -15.662 1.00 97.06 226 GLY A CA 1
ATOM 1782 C C . GLY A 1 226 ? 3.371 -16.182 -16.738 1.00 97.06 226 GLY A C 1
ATOM 1783 O O . GLY A 1 226 ? 2.344 -16.861 -16.750 1.00 97.06 226 GLY A O 1
ATOM 1784 N N . GLY A 1 227 ? 3.583 -15.174 -17.587 1.00 97.75 227 GLY A N 1
ATOM 1785 C CA . GLY A 1 227 ? 2.698 -14.842 -18.694 1.00 97.75 227 GLY A CA 1
ATOM 1786 C C . GLY A 1 227 ? 1.304 -14.375 -18.272 1.00 97.75 227 GLY A C 1
ATOM 1787 O O . GLY A 1 227 ? 1.016 -14.062 -17.109 1.00 97.75 227 GLY A O 1
ATOM 1788 N N . PHE A 1 228 ? 0.402 -14.359 -19.251 1.00 98.31 228 PHE A N 1
ATOM 1789 C CA . PHE A 1 228 ? -1.014 -14.076 -19.044 1.00 98.31 228 PHE A CA 1
ATOM 1790 C C . PHE A 1 228 ? -1.701 -15.037 -18.061 1.00 98.31 228 PHE A C 1
ATOM 1792 O O . PHE A 1 228 ? -2.494 -14.544 -17.260 1.00 98.31 228 PHE A O 1
ATOM 1799 N N . PRO A 1 229 ? -1.423 -16.358 -18.030 1.00 98.19 229 PRO A N 1
ATOM 1800 C CA . PRO A 1 229 ? -2.035 -17.256 -17.052 1.00 98.19 229 PRO A CA 1
ATOM 1801 C C . PRO A 1 229 ? -1.791 -16.832 -15.599 1.00 98.19 229 PRO A C 1
ATOM 1803 O O . PRO A 1 229 ? -2.747 -16.741 -14.827 1.00 98.19 229 PRO A O 1
ATOM 1806 N N . LEU A 1 230 ? -0.546 -16.509 -15.223 1.00 97.00 230 LEU A N 1
ATOM 1807 C CA . LEU A 1 230 ? -0.236 -16.050 -13.865 1.00 97.00 230 LEU A CA 1
ATOM 1808 C C . LEU A 1 230 ? -0.891 -14.695 -13.563 1.00 97.00 230 LEU A C 1
ATOM 1810 O O . LEU A 1 230 ? -1.463 -14.506 -12.487 1.00 97.00 230 LEU A O 1
ATOM 1814 N N . PHE A 1 231 ? -0.836 -13.762 -14.515 1.00 97.25 231 PHE A N 1
ATOM 1815 C CA . PHE A 1 231 ? -1.462 -12.448 -14.383 1.00 97.25 231 PHE A CA 1
ATOM 1816 C C . PHE A 1 231 ? -2.985 -12.545 -14.186 1.00 97.25 231 PHE A C 1
ATOM 1818 O O . PHE A 1 231 ? -3.530 -11.954 -13.253 1.00 97.25 231 PHE A O 1
ATOM 1825 N N . LEU A 1 232 ? -3.674 -13.342 -15.005 1.00 98.06 232 LEU A N 1
ATOM 1826 C CA . LEU A 1 232 ? -5.119 -13.550 -14.912 1.00 98.06 232 LEU A CA 1
ATOM 1827 C C . LEU A 1 232 ? -5.507 -14.293 -13.630 1.00 98.06 232 LEU A C 1
ATOM 1829 O O . LEU A 1 232 ? -6.486 -13.916 -12.987 1.00 98.06 232 LEU A O 1
ATOM 1833 N N . ALA A 1 233 ? -4.726 -15.292 -13.209 1.00 97.06 233 ALA A N 1
ATOM 1834 C CA . ALA A 1 233 ? -4.941 -15.974 -11.934 1.00 97.06 233 ALA A CA 1
ATOM 1835 C C . ALA A 1 233 ? -4.820 -15.006 -10.745 1.00 97.06 233 ALA A C 1
ATOM 1837 O O . ALA A 1 233 ? -5.639 -15.047 -9.824 1.00 97.06 233 ALA A O 1
ATOM 1838 N N . TYR A 1 234 ? -3.845 -14.091 -10.783 1.00 95.12 234 TYR A N 1
ATOM 1839 C CA . TYR A 1 234 ? -3.710 -13.031 -9.786 1.00 95.12 234 TYR A CA 1
ATOM 1840 C C . TYR A 1 234 ? -4.924 -12.093 -9.782 1.00 95.12 234 TYR A C 1
ATOM 1842 O O . TYR A 1 234 ? -5.498 -11.857 -8.720 1.00 95.12 234 TYR A O 1
ATOM 1850 N N . LEU A 1 235 ? -5.372 -11.600 -10.942 1.00 96.19 235 LEU A N 1
ATOM 1851 C CA . LEU A 1 235 ? -6.558 -10.737 -11.016 1.00 96.19 235 LEU A CA 1
ATOM 1852 C C . LEU A 1 235 ? -7.827 -11.446 -10.528 1.00 96.19 235 LEU A C 1
ATOM 1854 O O . LEU A 1 235 ? -8.602 -10.860 -9.772 1.00 96.19 235 LEU A O 1
ATOM 1858 N N . ALA A 1 236 ? -8.016 -12.715 -10.896 1.00 96.50 236 ALA A N 1
ATOM 1859 C CA . ALA A 1 236 ? -9.130 -13.525 -10.419 1.00 96.50 236 ALA A CA 1
ATOM 1860 C C . ALA A 1 236 ? -9.093 -13.682 -8.891 1.00 96.50 236 ALA A C 1
ATOM 1862 O O . ALA A 1 236 ? -10.117 -13.530 -8.226 1.00 96.50 236 ALA A O 1
ATOM 1863 N N . LEU A 1 237 ? -7.913 -13.921 -8.311 1.00 93.25 237 LEU A N 1
ATOM 1864 C CA . LEU A 1 237 ? -7.745 -13.997 -6.862 1.00 93.25 237 LEU A CA 1
ATOM 1865 C C . LEU A 1 237 ? -8.121 -12.674 -6.176 1.00 93.25 237 LEU A C 1
ATOM 1867 O O . LEU A 1 237 ? -8.875 -12.688 -5.201 1.00 93.25 237 LEU A O 1
ATOM 1871 N N . GLN A 1 238 ? -7.654 -11.542 -6.708 1.00 93.31 238 GLN A N 1
ATOM 1872 C CA . GLN A 1 238 ? -7.970 -10.219 -6.163 1.00 93.31 238 GLN A CA 1
ATOM 1873 C C . GLN A 1 238 ? -9.464 -9.905 -6.264 1.00 93.31 238 GLN A C 1
ATOM 1875 O O . GLN A 1 238 ? -10.065 -9.433 -5.299 1.00 93.31 238 GLN A O 1
ATOM 1880 N N . TRP A 1 239 ? -10.098 -10.252 -7.387 1.00 95.31 239 TRP A N 1
ATOM 1881 C CA . TRP A 1 239 ? -11.544 -10.128 -7.557 1.00 95.31 239 TRP A CA 1
ATOM 1882 C C . TRP A 1 239 ? -12.318 -10.916 -6.495 1.00 95.31 239 TRP A C 1
ATOM 1884 O O . TRP A 1 239 ? -13.210 -10.377 -5.839 1.00 95.31 239 TRP A O 1
ATOM 1894 N N . ARG A 1 240 ? -11.937 -12.177 -6.254 1.00 93.69 240 ARG A N 1
ATOM 1895 C CA . ARG A 1 240 ? -12.576 -13.020 -5.230 1.00 93.69 240 ARG A CA 1
ATOM 1896 C C . ARG A 1 240 ? -12.392 -12.464 -3.820 1.00 93.69 240 ARG A C 1
ATOM 1898 O O . ARG A 1 240 ? -13.308 -12.570 -3.006 1.00 93.69 240 ARG A O 1
ATOM 1905 N N . MET A 1 241 ? -11.249 -11.847 -3.525 1.00 91.75 241 MET A N 1
ATOM 1906 C CA . MET A 1 241 ? -11.023 -11.165 -2.247 1.00 91.75 241 MET A CA 1
ATOM 1907 C C . MET A 1 241 ? -11.924 -9.938 -2.083 1.00 91.75 241 MET A C 1
ATOM 1909 O O . MET A 1 241 ? -12.543 -9.789 -1.029 1.00 91.75 241 MET A O 1
ATOM 1913 N N . ILE A 1 242 ? -12.047 -9.102 -3.119 1.00 93.94 242 ILE A N 1
ATOM 1914 C CA . ILE A 1 242 ? -12.943 -7.933 -3.133 1.00 93.94 242 ILE A CA 1
ATOM 1915 C C . ILE A 1 242 ? -14.389 -8.374 -2.904 1.00 93.94 242 ILE A C 1
ATOM 1917 O O . ILE A 1 242 ? -15.062 -7.858 -2.012 1.00 93.94 242 ILE A O 1
ATOM 1921 N N . GLU A 1 243 ? -14.855 -9.359 -3.672 1.00 93.94 243 GLU A N 1
ATOM 1922 C CA . GLU A 1 243 ? -16.210 -9.893 -3.572 1.00 93.94 243 GLU A CA 1
ATOM 1923 C C . GLU A 1 243 ? -16.501 -10.430 -2.163 1.00 93.94 243 GLU A C 1
ATOM 1925 O O . GLU A 1 243 ? -17.517 -10.085 -1.556 1.00 93.94 243 GLU A O 1
ATOM 1930 N N . SER A 1 244 ? -15.589 -11.241 -1.622 1.00 91.44 244 SER A N 1
ATOM 1931 C CA . SER A 1 244 ? -15.713 -11.844 -0.294 1.00 91.44 244 SER A CA 1
ATOM 1932 C C . SER A 1 244 ? -15.741 -10.791 0.821 1.00 91.44 244 SER A C 1
ATOM 1934 O O . SER A 1 244 ? -16.634 -10.809 1.671 1.00 91.44 244 SER A O 1
ATOM 1936 N N . ALA A 1 245 ? -14.822 -9.820 0.788 1.00 91.69 245 ALA A N 1
ATOM 1937 C CA . ALA A 1 245 ? -14.777 -8.733 1.763 1.00 91.69 245 ALA A CA 1
ATOM 1938 C C . ALA A 1 245 ? -16.022 -7.834 1.675 1.00 91.69 245 ALA A C 1
ATOM 1940 O O . ALA A 1 245 ? -16.595 -7.459 2.697 1.00 91.69 245 ALA A O 1
ATOM 1941 N N . TYR A 1 246 ? -16.499 -7.533 0.466 1.00 93.75 246 TYR A N 1
ATOM 1942 C CA . TYR A 1 246 ? -17.704 -6.732 0.266 1.00 93.75 246 TYR A CA 1
ATOM 1943 C C . TYR A 1 246 ? -18.978 -7.447 0.750 1.00 93.75 246 TYR A C 1
ATOM 1945 O O . TYR A 1 246 ? -19.832 -6.826 1.390 1.00 93.75 246 TYR A O 1
ATOM 1953 N N . ARG A 1 247 ? -19.104 -8.760 0.511 1.00 92.00 247 ARG A N 1
ATOM 1954 C CA . ARG A 1 247 ? -20.197 -9.579 1.067 1.00 92.00 247 ARG A CA 1
ATOM 1955 C C . ARG A 1 247 ? -20.169 -9.578 2.596 1.00 92.00 247 ARG A C 1
ATOM 1957 O O . ARG A 1 247 ? -21.200 -9.322 3.214 1.00 92.00 247 ARG A O 1
ATOM 1964 N N . ALA A 1 248 ? -18.994 -9.770 3.197 1.00 89.69 248 ALA A N 1
ATOM 1965 C CA . ALA A 1 248 ? -18.825 -9.725 4.648 1.00 89.69 248 ALA A CA 1
ATOM 1966 C C . ALA A 1 248 ? -19.198 -8.358 5.241 1.00 89.69 248 ALA A C 1
ATOM 1968 O O . ALA A 1 248 ? -19.893 -8.289 6.253 1.00 89.69 248 ALA A O 1
ATOM 1969 N N . PHE A 1 249 ? -18.813 -7.265 4.574 1.00 92.25 249 PHE A N 1
ATOM 1970 C CA . PHE A 1 249 ? -19.226 -5.916 4.956 1.00 92.25 249 PHE A CA 1
ATOM 1971 C C . PHE A 1 249 ? -20.755 -5.770 4.962 1.00 92.25 249 PHE A C 1
ATOM 1973 O O . PHE A 1 249 ? -21.316 -5.290 5.948 1.00 92.25 249 PHE A O 1
ATOM 1980 N N . LYS A 1 250 ? -21.437 -6.218 3.896 1.00 91.75 250 LYS A N 1
ATOM 1981 C CA . LYS A 1 250 ? -22.907 -6.162 3.802 1.00 91.75 250 LYS A CA 1
ATOM 1982 C C . LYS A 1 250 ? -23.606 -7.033 4.847 1.00 91.75 250 LYS A C 1
ATOM 1984 O O . LYS A 1 250 ? -24.671 -6.653 5.320 1.00 91.75 250 LYS A O 1
ATOM 1989 N N . GLY A 1 251 ? -22.995 -8.149 5.243 1.00 87.56 251 GLY A N 1
ATOM 1990 C CA . GLY A 1 251 ? -23.484 -9.007 6.325 1.00 87.56 251 GLY A CA 1
ATOM 1991 C C . GLY A 1 251 ? -23.341 -8.408 7.732 1.00 87.56 251 GLY A C 1
ATOM 1992 O O . GLY A 1 251 ? -23.824 -9.000 8.693 1.00 87.56 251 GLY A O 1
ATOM 1993 N N . GLY A 1 252 ? -22.663 -7.265 7.894 1.00 81.81 252 GLY A N 1
ATOM 1994 C CA . GLY A 1 252 ? -22.549 -6.516 9.154 1.00 81.81 252 GLY A CA 1
ATOM 1995 C C . GLY A 1 252 ? -21.608 -7.120 10.208 1.00 81.81 252 GLY A C 1
ATOM 1996 O O . GLY A 1 252 ? -21.074 -6.397 11.054 1.00 81.81 252 GLY A O 1
ATOM 1997 N N . MET A 1 253 ? -21.342 -8.424 10.153 1.00 72.38 253 MET A N 1
ATOM 1998 C CA . MET A 1 253 ? -20.397 -9.090 11.046 1.00 72.38 253 MET A CA 1
ATOM 1999 C C . MET A 1 253 ? -18.949 -8.728 10.680 1.00 72.38 253 MET A C 1
ATOM 2001 O O . MET A 1 253 ? -18.563 -8.767 9.517 1.00 72.38 253 MET A O 1
ATOM 2005 N N . HIS A 1 254 ? -18.129 -8.386 11.681 1.00 82.75 254 HIS A N 1
ATOM 2006 C CA . HIS A 1 254 ? -16.724 -7.989 11.490 1.00 82.75 254 HIS A CA 1
ATOM 2007 C C . HIS A 1 254 ? -16.526 -6.844 10.476 1.00 82.75 254 HIS A C 1
ATOM 2009 O O . HIS A 1 254 ? -15.501 -6.780 9.799 1.00 82.75 254 HIS A O 1
ATOM 2015 N N . ARG A 1 255 ? -17.484 -5.908 10.400 1.00 90.50 255 ARG A N 1
ATOM 2016 C CA . ARG A 1 255 ? -17.514 -4.791 9.438 1.00 90.50 255 ARG A CA 1
ATOM 2017 C C . ARG A 1 255 ? -16.166 -4.080 9.254 1.00 90.50 255 ARG A C 1
ATOM 2019 O O . ARG A 1 255 ? -15.729 -3.926 8.121 1.00 90.50 255 ARG A O 1
ATOM 2026 N N . HIS A 1 256 ? -15.477 -3.698 10.332 1.00 91.94 256 HIS A N 1
ATOM 2027 C CA . HIS A 1 256 ? -14.171 -3.023 10.242 1.00 91.94 256 HIS A CA 1
ATOM 2028 C C . HIS A 1 256 ? -13.078 -3.908 9.619 1.00 91.94 256 HIS A C 1
ATOM 2030 O O . HIS A 1 256 ? -12.278 -3.423 8.827 1.00 91.94 256 HIS A O 1
ATOM 2036 N N . HIS A 1 257 ? -13.069 -5.213 9.907 1.00 89.50 257 HIS A N 1
ATOM 2037 C CA . HIS A 1 257 ? -12.140 -6.158 9.276 1.00 89.50 257 HIS A CA 1
ATOM 2038 C C . HIS A 1 257 ? -12.433 -6.324 7.784 1.00 89.50 257 HIS A C 1
ATOM 2040 O O . HIS A 1 257 ? -11.509 -6.382 6.976 1.00 89.50 257 HIS A O 1
ATOM 2046 N N . ALA A 1 258 ? -13.716 -6.368 7.418 1.00 91.38 258 ALA A N 1
ATOM 2047 C CA . ALA A 1 258 ? -14.142 -6.436 6.029 1.00 91.38 258 ALA A CA 1
ATOM 2048 C C . ALA A 1 258 ? -13.724 -5.177 5.252 1.00 91.38 258 ALA A C 1
ATOM 2050 O O . ALA A 1 258 ? -13.172 -5.297 4.162 1.00 91.38 258 ALA A O 1
ATOM 2051 N N . VAL A 1 259 ? -13.906 -3.983 5.834 1.00 94.25 259 VAL A N 1
ATOM 2052 C CA . VAL A 1 259 ? -13.438 -2.728 5.223 1.00 94.25 259 VAL A CA 1
ATOM 2053 C C . VAL A 1 259 ? -11.919 -2.700 5.109 1.00 94.25 259 VAL A C 1
ATOM 2055 O O . VAL A 1 259 ? -11.434 -2.381 4.032 1.00 94.25 259 VAL A O 1
ATOM 2058 N N . ALA A 1 260 ? -11.178 -3.088 6.154 1.00 93.56 260 ALA A N 1
ATOM 2059 C CA . ALA A 1 260 ? -9.717 -3.179 6.100 1.00 93.56 260 ALA A CA 1
ATOM 2060 C C . ALA A 1 260 ? -9.246 -4.088 4.953 1.00 93.56 260 ALA A C 1
ATOM 2062 O O . ALA A 1 260 ? -8.357 -3.753 4.173 1.00 93.56 260 ALA A O 1
ATOM 2063 N N . ALA A 1 261 ? -9.853 -5.262 4.815 1.00 91.62 261 ALA A N 1
ATOM 2064 C CA . ALA A 1 261 ? -9.455 -6.183 3.765 1.00 91.62 261 ALA A CA 1
ATOM 2065 C C . ALA A 1 261 ? -9.827 -5.639 2.371 1.00 91.62 261 ALA A C 1
ATOM 2067 O O . ALA A 1 261 ? -9.000 -5.664 1.462 1.00 91.62 261 ALA A O 1
ATOM 2068 N N . LEU A 1 262 ? -11.032 -5.077 2.219 1.00 93.88 262 LEU A N 1
ATOM 2069 C CA . LEU A 1 262 ? -11.511 -4.495 0.964 1.00 93.88 262 LEU A CA 1
ATOM 2070 C C . LEU A 1 262 ? -10.644 -3.317 0.505 1.00 93.88 262 LEU A C 1
ATOM 2072 O O . LEU A 1 262 ? -10.145 -3.326 -0.619 1.00 93.88 262 LEU A O 1
ATOM 2076 N N . SER A 1 263 ? -10.452 -2.311 1.360 1.00 95.69 263 SER A N 1
ATOM 2077 C CA . SER A 1 263 ? -9.689 -1.113 1.006 1.00 95.69 263 SER A CA 1
ATOM 2078 C C . SER A 1 263 ? -8.222 -1.444 0.740 1.00 95.69 263 SER A C 1
ATOM 2080 O O . SER A 1 263 ? -7.642 -0.874 -0.182 1.00 95.69 263 SER A O 1
ATOM 2082 N N . LEU A 1 264 ? -7.647 -2.424 1.452 1.00 94.31 264 LEU A N 1
ATOM 2083 C CA . LEU A 1 264 ? -6.288 -2.893 1.186 1.00 94.31 264 LEU A CA 1
ATOM 2084 C C . LEU A 1 264 ? -6.157 -3.521 -0.201 1.00 94.31 264 LEU A C 1
ATOM 2086 O O . LEU A 1 264 ? -5.225 -3.184 -0.924 1.00 94.31 264 LEU A O 1
ATOM 2090 N N . VAL A 1 265 ? -7.057 -4.439 -0.569 1.00 94.19 265 VAL A N 1
ATOM 2091 C CA . VAL A 1 265 ? -6.965 -5.139 -1.858 1.00 94.19 265 VAL A CA 1
ATOM 2092 C C . VAL A 1 265 ? -7.073 -4.143 -3.012 1.00 94.19 265 VAL A C 1
ATOM 2094 O O . VAL A 1 265 ? -6.258 -4.184 -3.931 1.00 94.19 265 VAL A O 1
ATOM 2097 N N . VAL A 1 266 ? -8.014 -3.196 -2.940 1.00 95.69 266 VAL A N 1
ATOM 2098 C CA . VAL A 1 266 ? -8.171 -2.174 -3.988 1.00 95.69 266 VAL A CA 1
ATOM 2099 C C . VAL A 1 266 ? -6.983 -1.202 -4.004 1.00 95.69 266 VAL A C 1
ATOM 2101 O O . VAL A 1 266 ? -6.444 -0.914 -5.071 1.00 95.69 266 VAL A O 1
ATOM 2104 N N . GLY A 1 267 ? -6.514 -0.746 -2.839 1.00 95.94 267 GLY A N 1
ATOM 2105 C CA . GLY A 1 267 ? -5.335 0.118 -2.744 1.00 95.94 267 GLY A CA 1
ATOM 2106 C C . GLY A 1 267 ? -4.059 -0.547 -3.264 1.00 95.94 267 GLY A C 1
ATOM 2107 O O . GLY A 1 267 ? -3.258 0.090 -3.947 1.00 95.94 267 GLY A O 1
ATOM 2108 N N . GLN A 1 268 ? -3.890 -1.848 -3.017 1.00 94.00 268 GLN A N 1
ATOM 2109 C CA . GLN A 1 268 ? -2.764 -2.619 -3.534 1.00 94.00 268 GLN A CA 1
ATOM 2110 C C . GLN A 1 268 ? -2.795 -2.740 -5.062 1.00 94.00 268 GLN A C 1
ATOM 2112 O O . GLN A 1 268 ? -1.731 -2.712 -5.685 1.00 94.00 268 GLN A O 1
ATOM 2117 N N . LEU A 1 269 ? -3.971 -2.901 -5.678 1.00 95.19 269 LEU A N 1
ATOM 2118 C CA . LEU A 1 269 ? -4.080 -2.932 -7.140 1.00 95.19 269 LEU A CA 1
ATOM 2119 C C . LEU A 1 269 ? -3.512 -1.637 -7.736 1.00 95.19 269 LEU A C 1
ATOM 2121 O O . LEU A 1 269 ? -2.643 -1.691 -8.599 1.00 95.19 269 LEU A O 1
ATOM 2125 N N . VAL A 1 270 ? -3.877 -0.481 -7.179 1.00 95.56 270 VAL A N 1
ATOM 2126 C CA . VAL A 1 270 ? -3.325 0.809 -7.624 1.00 95.56 270 VAL A CA 1
ATOM 2127 C C . VAL A 1 270 ? -1.824 0.919 -7.349 1.00 95.56 270 VAL A C 1
ATOM 2129 O O . VAL A 1 270 ? -1.063 1.273 -8.246 1.00 95.56 270 VAL A O 1
ATOM 2132 N N . TYR A 1 271 ? -1.364 0.529 -6.157 1.00 94.12 271 TYR A N 1
ATOM 2133 C CA . TYR A 1 271 ? 0.071 0.494 -5.846 1.00 94.12 271 TYR A CA 1
ATOM 2134 C C . TYR A 1 271 ? 0.869 -0.383 -6.827 1.00 94.12 271 TYR A C 1
ATOM 2136 O O . TYR A 1 271 ? 2.005 -0.056 -7.170 1.00 94.12 271 TYR A O 1
ATOM 2144 N N . SER A 1 272 ? 0.264 -1.466 -7.329 1.00 93.25 272 SER A N 1
ATOM 2145 C CA . SER A 1 272 ? 0.912 -2.406 -8.253 1.00 93.25 272 SER A CA 1
ATOM 2146 C C . SER A 1 272 ? 1.276 -1.780 -9.609 1.00 93.25 272 SER A C 1
ATOM 2148 O O . SER A 1 272 ? 2.061 -2.367 -10.349 1.00 93.25 272 SER A O 1
ATOM 2150 N N . MET A 1 273 ? 0.769 -0.584 -9.932 1.00 90.38 273 MET A N 1
ATOM 2151 C CA . MET A 1 273 ? 1.167 0.167 -11.130 1.00 90.38 273 MET A CA 1
ATOM 2152 C C . MET A 1 273 ? 2.566 0.791 -11.013 1.00 90.38 273 MET A C 1
ATOM 2154 O O . MET A 1 273 ? 3.262 0.916 -12.018 1.00 90.38 273 MET A O 1
ATOM 2158 N N . GLY A 1 274 ? 2.977 1.182 -9.801 1.00 86.38 274 GLY A N 1
ATOM 2159 C CA . GLY A 1 274 ? 4.257 1.858 -9.534 1.00 86.38 274 GLY A CA 1
ATOM 2160 C C . GLY A 1 274 ? 5.221 1.066 -8.648 1.00 86.38 274 GLY A C 1
ATOM 2161 O O . GLY A 1 274 ? 6.300 1.555 -8.315 1.00 86.38 274 GLY A O 1
ATOM 2162 N N . GLY A 1 275 ? 4.831 -0.139 -8.229 1.00 86.31 275 GLY A N 1
ATOM 2163 C CA . GLY A 1 275 ? 5.629 -1.007 -7.375 1.00 86.31 275 GLY A CA 1
ATOM 2164 C C . GLY A 1 275 ? 5.141 -2.451 -7.392 1.00 86.31 275 GLY A C 1
ATOM 2165 O O . GLY A 1 275 ? 4.139 -2.792 -8.014 1.00 86.31 275 GLY A O 1
ATOM 2166 N N . SER A 1 276 ? 5.863 -3.325 -6.698 1.00 84.94 276 SER A N 1
ATOM 2167 C CA . SER A 1 276 ? 5.525 -4.743 -6.576 1.00 84.94 276 SER A CA 1
ATOM 2168 C C . SER A 1 276 ? 5.623 -5.157 -5.114 1.00 84.94 276 SER A C 1
ATOM 2170 O O . SER A 1 276 ? 6.702 -5.206 -4.524 1.00 84.94 276 SER A O 1
ATOM 2172 N N . HIS A 1 277 ? 4.483 -5.504 -4.517 1.00 82.38 277 HIS A N 1
ATOM 2173 C CA . HIS A 1 277 ? 4.449 -6.060 -3.161 1.00 82.38 277 HIS A CA 1
ATOM 2174 C C . HIS A 1 277 ? 5.147 -7.431 -3.072 1.00 82.38 277 HIS A C 1
ATOM 2176 O O . HIS A 1 277 ? 5.542 -7.854 -1.985 1.00 82.38 277 HIS A O 1
ATOM 2182 N N . PHE A 1 278 ? 5.342 -8.111 -4.208 1.00 83.19 278 PHE A N 1
ATOM 2183 C CA . PHE A 1 278 ? 6.111 -9.349 -4.276 1.00 83.19 278 PHE A CA 1
ATOM 2184 C C . PHE A 1 278 ? 7.620 -9.117 -4.144 1.00 83.19 278 PHE A C 1
ATOM 2186 O O . PHE A 1 278 ? 8.321 -9.968 -3.588 1.00 83.19 278 PHE A O 1
ATOM 2193 N N . ASP A 1 279 ? 8.116 -7.964 -4.593 1.00 75.88 279 ASP A N 1
ATOM 2194 C CA . ASP A 1 279 ? 9.533 -7.607 -4.471 1.00 75.88 279 ASP A CA 1
ATOM 2195 C C . ASP A 1 279 ? 9.862 -7.259 -3.012 1.00 75.88 279 ASP A C 1
ATOM 2197 O O . ASP A 1 279 ? 10.901 -7.652 -2.488 1.00 75.88 279 ASP A O 1
ATOM 2201 N N . ALA A 1 280 ? 8.903 -6.653 -2.303 1.00 73.50 280 ALA A N 1
ATOM 2202 C CA . ALA A 1 280 ? 8.973 -6.362 -0.871 1.00 73.50 280 ALA A CA 1
ATOM 2203 C C . ALA A 1 280 ? 8.437 -7.503 0.027 1.00 73.50 280 ALA A C 1
ATOM 2205 O O . ALA A 1 280 ? 8.098 -7.275 1.193 1.00 73.50 280 ALA A O 1
ATOM 2206 N N . ARG A 1 281 ? 8.351 -8.750 -0.471 1.00 74.06 281 ARG A N 1
ATOM 2207 C CA . ARG A 1 281 ? 7.694 -9.873 0.238 1.00 74.06 281 ARG A CA 1
ATOM 2208 C C . ARG A 1 281 ? 8.190 -10.109 1.667 1.00 74.06 281 ARG A C 1
ATOM 2210 O O . ARG A 1 281 ? 7.398 -10.504 2.516 1.00 74.06 281 ARG A O 1
ATOM 2217 N N . GLN A 1 282 ? 9.478 -9.875 1.926 1.00 70.12 282 GLN A N 1
ATOM 2218 C CA . GLN A 1 282 ? 10.091 -10.082 3.243 1.00 70.12 282 GLN A CA 1
ATOM 2219 C C . GLN A 1 282 ? 9.609 -9.049 4.271 1.00 70.12 282 GLN A C 1
ATOM 2221 O O . GLN A 1 282 ? 9.602 -9.328 5.464 1.00 70.12 282 GLN A O 1
ATOM 2226 N N . THR A 1 283 ? 9.163 -7.883 3.804 1.00 74.50 283 THR A N 1
ATOM 2227 C CA . THR A 1 283 ? 8.793 -6.737 4.641 1.00 74.50 283 THR A CA 1
ATOM 2228 C C . THR A 1 283 ? 7.280 -6.560 4.750 1.00 74.50 283 THR A C 1
ATOM 2230 O O . THR A 1 283 ? 6.771 -6.200 5.810 1.00 74.50 283 THR A O 1
ATOM 2233 N N . VAL A 1 284 ? 6.542 -6.804 3.661 1.00 78.50 284 VAL A N 1
ATOM 2234 C CA . VAL A 1 284 ? 5.091 -6.535 3.599 1.00 78.50 284 VAL A CA 1
ATOM 2235 C C . VAL A 1 284 ? 4.244 -7.774 3.330 1.00 78.50 284 VAL A C 1
ATOM 2237 O O . VAL A 1 284 ? 3.041 -7.764 3.590 1.00 78.50 284 VAL A O 1
ATOM 2240 N N . GLY A 1 285 ? 4.857 -8.870 2.868 1.00 76.25 285 GLY A N 1
ATOM 2241 C CA . GLY A 1 285 ? 4.142 -10.064 2.420 1.00 76.25 285 GLY A CA 1
ATOM 2242 C C . GLY A 1 285 ? 3.292 -10.702 3.516 1.00 76.25 285 GLY A C 1
ATOM 2243 O O . GLY A 1 285 ? 2.135 -11.031 3.275 1.00 76.25 285 GLY A O 1
ATOM 2244 N N . CYS A 1 286 ? 3.810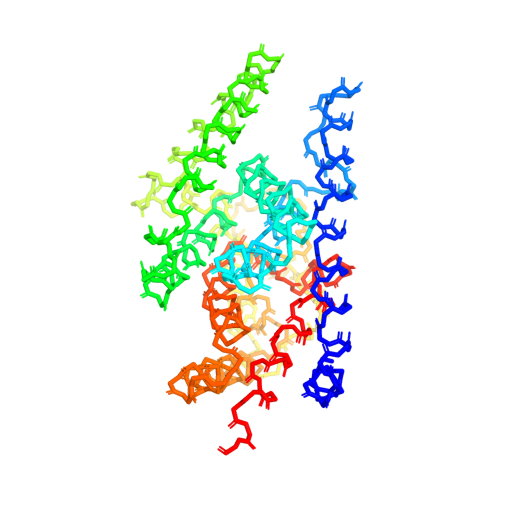 -10.834 4.740 1.00 77.44 286 CYS A N 1
ATOM 2245 C CA . CYS A 1 286 ? 3.058 -11.447 5.840 1.00 77.44 286 CYS A CA 1
ATOM 2246 C C . CYS A 1 286 ? 1.774 -10.673 6.179 1.00 77.44 286 CYS A C 1
ATOM 2248 O O . CYS A 1 286 ? 0.728 -11.290 6.374 1.00 77.44 286 CYS A O 1
ATOM 2250 N N . ILE A 1 287 ? 1.838 -9.337 6.200 1.00 79.12 287 ILE A N 1
ATOM 2251 C CA . ILE A 1 287 ? 0.688 -8.465 6.487 1.00 79.12 287 ILE A CA 1
ATOM 2252 C C . ILE A 1 287 ? -0.312 -8.530 5.329 1.00 79.12 287 ILE A C 1
ATOM 2254 O O . ILE A 1 287 ? -1.496 -8.788 5.559 1.00 79.12 287 ILE A O 1
ATOM 2258 N N . ALA A 1 288 ? 0.180 -8.386 4.094 1.00 80.19 288 ALA A N 1
ATOM 2259 C CA . ALA A 1 288 ? -0.611 -8.485 2.872 1.00 80.19 288 ALA A CA 1
ATOM 2260 C C . ALA A 1 288 ? -1.401 -9.801 2.826 1.00 80.19 288 ALA A C 1
ATOM 2262 O O . ALA A 1 288 ? -2.631 -9.802 2.812 1.00 80.19 288 ALA A O 1
ATOM 2263 N N . TRP A 1 289 ? -0.704 -10.937 2.913 1.00 82.25 289 TRP A N 1
ATOM 2264 C CA . TRP A 1 289 ? -1.309 -12.264 2.810 1.00 82.25 289 TRP A CA 1
ATOM 2265 C C . TRP A 1 289 ? -2.190 -12.633 4.006 1.00 82.25 289 TRP A C 1
ATOM 2267 O O . TRP A 1 289 ? -3.092 -13.463 3.857 1.00 82.25 289 TRP A O 1
ATOM 2277 N N . ALA A 1 290 ? -1.945 -12.071 5.194 1.00 81.50 290 ALA A N 1
ATOM 2278 C CA . ALA A 1 290 ? -2.821 -12.261 6.348 1.00 81.50 290 ALA A CA 1
ATOM 2279 C C . ALA A 1 290 ? -4.156 -11.529 6.159 1.00 81.50 290 ALA A C 1
ATOM 2281 O O . ALA A 1 290 ? -5.211 -12.141 6.318 1.00 81.50 290 ALA A O 1
ATOM 2282 N N . LEU A 1 291 ? -4.125 -10.255 5.756 1.00 79.69 291 LEU A N 1
ATOM 2283 C CA . LEU A 1 291 ? -5.329 -9.444 5.528 1.00 79.69 291 LEU A CA 1
ATOM 2284 C C . LEU A 1 291 ? -6.118 -9.915 4.299 1.00 79.69 291 LEU A C 1
ATOM 2286 O O . LEU A 1 291 ? -7.344 -9.980 4.329 1.00 79.69 291 LEU A O 1
ATOM 2290 N N . MET A 1 292 ? -5.425 -10.352 3.252 1.00 78.44 292 MET A N 1
ATOM 2291 C CA . MET A 1 292 ? -6.036 -11.027 2.105 1.00 78.44 292 MET A CA 1
ATOM 2292 C C . MET A 1 292 ? -6.653 -12.379 2.468 1.00 78.44 292 MET A C 1
ATOM 2294 O O . MET A 1 292 ? -7.737 -12.726 2.003 1.00 78.44 292 MET A O 1
ATOM 2298 N N . GLY A 1 293 ? -5.989 -13.149 3.334 1.00 81.88 293 GLY A N 1
ATOM 2299 C CA . GLY A 1 293 ? -6.573 -14.361 3.899 1.00 81.88 293 GLY A CA 1
ATOM 2300 C C . GLY A 1 293 ? -7.856 -14.057 4.672 1.00 81.88 293 GLY A C 1
ATOM 2301 O O . GLY A 1 293 ? -8.830 -14.800 4.557 1.00 81.88 293 GLY A O 1
ATOM 2302 N N . LEU A 1 294 ? -7.864 -12.946 5.417 1.00 79.69 294 LEU A N 1
ATOM 2303 C CA . LEU A 1 294 ? -9.014 -12.470 6.183 1.00 79.69 294 LEU A CA 1
ATOM 2304 C C . LEU A 1 294 ? -10.187 -12.120 5.266 1.00 79.69 294 LEU A C 1
ATOM 2306 O O . LEU A 1 294 ? -11.301 -12.548 5.557 1.00 79.69 294 LEU A O 1
ATOM 2310 N N . ALA A 1 295 ? -9.943 -11.448 4.132 1.00 79.00 295 ALA A N 1
ATOM 2311 C CA . ALA A 1 295 ? -10.974 -11.185 3.121 1.00 79.00 295 ALA A CA 1
ATOM 2312 C C . ALA A 1 295 ? -11.705 -12.468 2.707 1.00 79.00 295 ALA A C 1
ATOM 2314 O O . ALA A 1 295 ? -12.934 -12.509 2.729 1.00 79.00 295 ALA A O 1
ATOM 2315 N N . LEU A 1 296 ? -10.958 -13.519 2.355 1.00 80.38 296 LEU A N 1
ATOM 2316 C CA . LEU A 1 296 ? -11.521 -14.792 1.891 1.00 80.38 296 LEU A CA 1
ATOM 2317 C C . LEU A 1 296 ? -12.235 -15.565 2.999 1.00 80.38 296 LEU A C 1
ATOM 2319 O O . LEU A 1 296 ? -13.246 -16.209 2.740 1.00 80.38 296 LEU A O 1
ATOM 2323 N N . ALA A 1 297 ? -11.714 -15.527 4.224 1.00 81.12 297 ALA A N 1
ATOM 2324 C CA . ALA A 1 297 ? -12.305 -16.255 5.338 1.00 81.12 297 ALA A CA 1
ATOM 2325 C C . ALA A 1 297 ? -13.601 -15.587 5.843 1.00 81.12 297 ALA A C 1
ATOM 2327 O O . ALA A 1 297 ? -14.539 -16.284 6.222 1.00 81.12 297 ALA A O 1
ATOM 2328 N N . LEU A 1 298 ? -13.690 -14.253 5.777 1.00 75.69 298 LEU A N 1
ATOM 2329 C CA . LEU A 1 298 ? -14.862 -13.484 6.204 1.00 75.69 298 LEU A CA 1
ATOM 2330 C C . LEU A 1 298 ? -16.117 -13.723 5.346 1.00 75.69 298 LEU A C 1
ATOM 2332 O O . LEU A 1 298 ? -17.225 -13.635 5.870 1.00 75.69 298 LEU A O 1
ATOM 2336 N N . GLY A 1 299 ? -15.965 -14.012 4.051 1.00 67.50 299 GLY A N 1
ATOM 2337 C CA . GLY A 1 299 ? -17.092 -14.191 3.126 1.00 67.50 299 GLY A CA 1
ATOM 2338 C C . GLY A 1 299 ? -17.592 -15.630 2.974 1.00 67.50 299 GLY A C 1
ATOM 2339 O O . GLY A 1 299 ? -18.454 -15.869 2.135 1.00 67.50 299 GLY A O 1
ATOM 2340 N N . ARG A 1 300 ? -17.075 -16.593 3.754 1.00 68.00 300 ARG A N 1
ATOM 2341 C CA . ARG A 1 300 ? -17.493 -18.014 3.734 1.00 68.00 300 ARG A CA 1
ATOM 2342 C C . ARG A 1 300 ? -18.747 -18.307 4.576 1.00 68.00 300 ARG A C 1
ATOM 2344 O O . ARG A 1 300 ? -18.843 -19.381 5.164 1.00 68.00 300 ARG A O 1
ATOM 2351 N N . LYS A 1 301 ? -19.684 -17.366 4.662 1.00 55.22 301 LYS A N 1
ATOM 2352 C CA . LYS A 1 301 ? -20.983 -17.581 5.312 1.00 55.22 301 LYS A CA 1
ATOM 2353 C C . LYS A 1 301 ? -22.100 -17.628 4.292 1.00 55.22 301 LYS A C 1
ATOM 2355 O O . LYS A 1 301 ? -22.060 -16.786 3.368 1.00 55.22 301 LYS A O 1
#

Sequence (301 aa):
GVWLAFFLLQEPKILRRFRMTLWATAIVTFAWTILCFALTGNMEGPFSHHNTMGAHALFLLSPTLAYFFDERLSPREATLAFFALLGSCVMLFLSFSSGAWAGGAVVLLFSLLFLRRDVRLCWRRVCLLLLCGVSLVGISILVDKTLVQLLLRELSQLASAGDIEAFSNNRSLLWQAAWNMTQNSPILGHGWKSFKELFPAFAPEGWKWGAPPAPHNGYLTLLVSGGFPLFLAYLALQWRMIESAYRAFKGGMHRHHAVAALSLVVGQLVYSMGGSHFDARQTVGCIAWALMGLALALGRK

Mean predicted aligned error: 4.87 Å

Solvent-accessible surface area (backbone atoms only — not comparable to full-atom values): 14733 Å² total; per-residue (Å²): 67,48,68,61,21,46,56,35,71,74,34,74,70,48,39,51,50,53,53,50,50,56,31,51,50,30,36,52,51,31,53,43,19,52,49,35,27,75,76,70,70,42,70,31,37,92,39,98,37,34,57,54,32,6,47,41,17,39,65,46,34,23,48,30,53,31,53,54,45,44,84,84,51,51,73,70,52,46,53,45,28,49,48,13,30,46,24,14,52,49,41,29,60,69,14,73,27,67,31,32,45,54,10,39,52,41,20,48,50,46,38,47,69,78,36,50,69,39,47,65,75,39,40,69,61,50,54,50,46,50,51,54,45,52,50,51,53,50,50,51,37,73,76,37,62,64,53,54,54,51,50,52,50,48,49,51,28,65,69,27,71,91,38,61,44,57,41,52,69,67,35,50,58,42,45,49,23,37,48,53,48,18,71,74,26,46,60,64,24,66,37,80,78,34,55,30,77,49,30,77,86,41,57,48,91,86,72,85,72,80,69,54,80,61,56,51,19,31,60,51,47,32,23,29,21,26,2,52,59,47,38,51,52,49,52,54,52,51,50,51,28,42,54,19,5,50,51,16,33,75,67,57,60,64,34,48,60,18,42,15,21,29,17,38,56,57,11,48,59,52,19,22,66,54,26,37,66,75,81,40,33,94,79,35,31,67,60,49,38,33,40,50,12,34,9,49,48,57,35,76,117